Protein AF-A0A5C6MTN8-F1 (afdb_monomer_lite)

Foldseek 3Di:
DAKDKDKDAPVQDDDDDDDDDDDDDDDDDDPPDDPPVVVVVCVVVCVVPPPPPPPDDPDDPDDPVVVLVVVLVVLQPDDPDDDDDDLVVLCVVQPLVLFDLVLVVVLLVCVVVVQQFGKMKMFIFAADDPPNDQWWFWDLVVSLVSCQQSHADDPVNLVVNCVPDPVPRDPVVSVVRRVDHNPFKDKDADDGSDIDDGPDGGMMIIGGPSNCSSCRSSSSVRRVLLRNLLRVLLVVCVVVDDPDAAEAECLVVADDPCRQVSSQVSSVSSPHDYYPDPPDD

Secondary structure (DSSP, 8-state):
--EEEEEE-TT-PPP----SSS------------TTHHHHHHHHHTTTS-TTSSSS-------HHHHHHHHHHHHTT---------THHHHHHS-TT-S-HHHHHHHHHHHHTT-TTSEEEEEEEESS-GGG-S-EE---HHHHHHHHHH----HHHHHHHHHHS-TTS-HHHHHHHHH--STT-EEEEPPTT-EE-TTS--EEEEEEHHHHHHHHHHHHHHHHHHHHHHHHHHHHHHHH-TTS--EE--GGGSSHHHHHHHHHHHHHHTT-SEE---S--

pLDDT: mean 71.98, std 27.92, range [19.88, 95.88]

InterPro domains:
  IPR007229 Nicotinate phosphoribosyltransferase family [PTHR11098] (84-276)
  IPR013785 Aldolase-type TIM barrel [G3DSA:3.20.20.70] (245-280)
  IPR036068 Nicotinate phosphoribosyltransferase-like, C-terminal [SSF51690] (213-277)
  IPR040727 Nicotinate phosphoribosyltransferase, N-terminal domain [PF17767] (97-224)

Structure (mmCIF, N/CA/C/O backbone):
data_AF-A0A5C6MTN8-F1
#
_entry.id   AF-A0A5C6MTN8-F1
#
loop_
_atom_site.group_PDB
_atom_site.id
_atom_site.type_symbol
_atom_site.label_atom_id
_atom_site.label_alt_id
_atom_site.label_comp_id
_atom_site.label_asym_id
_atom_site.label_entity_id
_atom_site.label_seq_id
_atom_site.pdbx_PDB_ins_code
_atom_site.Cartn_x
_atom_site.Cartn_y
_atom_site.Cartn_z
_atom_site.occupancy
_atom_site.B_iso_or_equiv
_atom_site.auth_seq_id
_atom_site.auth_comp_id
_atom_site.auth_asym_id
_atom_site.auth_atom_id
_atom_site.pdbx_PDB_model_num
ATOM 1 N N . MET A 1 1 ? -0.221 10.369 -10.916 1.00 40.72 1 MET A N 1
ATOM 2 C CA . MET A 1 1 ? -0.868 9.067 -11.171 1.00 40.72 1 MET A CA 1
ATOM 3 C C . MET A 1 1 ? -1.580 8.787 -9.893 1.00 40.72 1 MET A C 1
ATOM 5 O O . MET A 1 1 ? -0.916 8.524 -8.902 1.00 40.72 1 MET A O 1
ATOM 9 N N . ASP A 1 2 ? -2.888 8.951 -9.927 1.00 35.81 2 ASP A N 1
ATOM 10 C CA . ASP A 1 2 ? -3.696 8.819 -8.733 1.00 35.81 2 ASP A CA 1
ATOM 11 C C . ASP A 1 2 ? -4.384 7.468 -8.875 1.00 35.81 2 ASP A C 1
ATOM 13 O O . ASP A 1 2 ? -5.224 7.264 -9.763 1.00 35.81 2 ASP A O 1
ATOM 17 N N . ILE A 1 3 ? -3.899 6.496 -8.105 1.00 36.59 3 ILE A N 1
ATOM 18 C CA . ILE A 1 3 ? -4.604 5.239 -7.896 1.00 36.59 3 ILE A CA 1
ATOM 19 C C . ILE A 1 3 ? -5.727 5.514 -6.898 1.00 36.59 3 ILE A C 1
ATOM 21 O O . ILE A 1 3 ? -5.519 6.150 -5.868 1.00 36.59 3 ILE A O 1
ATOM 25 N N . TYR A 1 4 ? -6.911 5.023 -7.231 1.00 40.66 4 TYR A N 1
ATOM 26 C CA . TYR A 1 4 ? -8.116 5.080 -6.430 1.00 40.66 4 TYR A CA 1
ATOM 27 C C . TYR A 1 4 ? -8.500 3.671 -6.011 1.00 40.66 4 TYR A C 1
ATOM 29 O O . TYR A 1 4 ? -8.279 2.712 -6.756 1.00 40.66 4 TYR A O 1
ATOM 37 N N . LEU A 1 5 ? -9.117 3.587 -4.841 1.00 38.03 5 LEU A N 1
ATOM 38 C CA . LEU A 1 5 ? -9.772 2.390 -4.362 1.00 38.03 5 LEU A CA 1
ATOM 39 C C . LEU A 1 5 ? -11.287 2.614 -4.447 1.00 38.03 5 LEU A C 1
ATOM 41 O O . LEU A 1 5 ? -11.796 3.638 -3.992 1.00 38.03 5 LEU A O 1
ATOM 45 N N . TYR A 1 6 ? -12.005 1.707 -5.102 1.00 36.91 6 TYR A N 1
ATOM 46 C CA . TYR A 1 6 ? -13.463 1.758 -5.208 1.00 36.91 6 TYR A CA 1
ATOM 47 C C . TYR A 1 6 ? -14.099 0.718 -4.302 1.00 36.91 6 TYR A C 1
ATOM 49 O O . TYR A 1 6 ? -13.769 -0.458 -4.400 1.00 36.91 6 TYR A O 1
ATOM 57 N N . ILE A 1 7 ? -15.040 1.156 -3.466 1.00 43.09 7 ILE A N 1
ATOM 58 C CA . ILE A 1 7 ? -15.809 0.293 -2.567 1.00 43.09 7 ILE A CA 1
ATOM 59 C C . ILE A 1 7 ? -17.056 -0.189 -3.301 1.00 43.09 7 ILE A C 1
ATOM 61 O O . ILE A 1 7 ? -17.898 0.623 -3.695 1.00 43.09 7 ILE A O 1
ATOM 65 N N . THR A 1 8 ? -17.208 -1.502 -3.450 1.00 38.81 8 THR A N 1
ATOM 66 C CA . THR A 1 8 ? -18.492 -2.107 -3.814 1.00 38.81 8 THR A CA 1
ATOM 67 C C . THR A 1 8 ? -19.079 -2.774 -2.574 1.00 38.81 8 THR A C 1
ATOM 69 O O . THR A 1 8 ? -18.636 -3.832 -2.136 1.00 38.81 8 THR A O 1
ATOM 72 N N . ASP A 1 9 ? -20.050 -2.103 -1.955 1.00 34.84 9 ASP A N 1
ATOM 73 C CA . ASP A 1 9 ? -20.841 -2.652 -0.853 1.00 34.84 9 ASP A CA 1
ATOM 74 C C . ASP A 1 9 ? -22.160 -3.216 -1.408 1.00 34.84 9 ASP A C 1
ATOM 76 O O . ASP A 1 9 ? -22.773 -2.634 -2.312 1.00 34.84 9 ASP A O 1
ATOM 80 N N . THR A 1 10 ? -22.616 -4.340 -0.854 1.00 38.53 10 THR A N 1
ATOM 81 C CA . THR A 1 10 ? -23.798 -5.123 -1.267 1.00 38.53 10 THR A CA 1
ATOM 82 C C . THR A 1 10 ? -25.098 -4.302 -1.323 1.00 38.53 10 THR A C 1
ATOM 84 O O . THR A 1 10 ? -26.072 -4.725 -1.946 1.00 38.53 10 THR A O 1
ATOM 87 N N . TYR A 1 11 ? -25.114 -3.116 -0.704 1.00 37.78 11 TYR A N 1
ATOM 88 C CA . TYR A 1 11 ? -26.268 -2.219 -0.611 1.00 37.78 11 TYR A CA 1
ATOM 89 C C . TYR A 1 11 ? -26.142 -0.903 -1.404 1.00 37.78 11 TYR A C 1
ATOM 91 O O . TYR A 1 11 ? -27.055 -0.080 -1.358 1.00 37.78 11 TYR A O 1
ATOM 99 N N . GLY A 1 12 ? -25.070 -0.699 -2.181 1.00 32.19 12 GLY A N 1
ATOM 100 C CA . GLY A 1 12 ? -24.977 0.426 -3.124 1.00 32.19 12 GLY A CA 1
ATOM 101 C C . GLY A 1 12 ? -24.836 1.817 -2.489 1.00 32.19 12 GLY A C 1
ATOM 102 O O . GLY A 1 12 ? -25.265 2.804 -3.091 1.00 32.19 12 GLY A O 1
ATOM 103 N N . TYR A 1 13 ? -24.241 1.918 -1.296 1.00 30.33 13 TYR A N 1
ATOM 104 C CA . TYR A 1 13 ? -23.933 3.204 -0.665 1.00 30.33 13 TYR A CA 1
ATOM 105 C C . TYR A 1 13 ? -22.530 3.697 -1.040 1.00 30.33 13 TYR A C 1
ATOM 107 O O . TYR A 1 13 ? -21.556 2.951 -1.017 1.00 30.33 13 TYR A O 1
ATOM 115 N N . MET A 1 14 ? -22.456 4.978 -1.407 1.00 30.02 14 MET A N 1
ATOM 116 C CA . MET A 1 14 ? -21.284 5.660 -1.954 1.00 30.02 14 MET A CA 1
ATOM 117 C C . MET A 1 14 ? -20.616 6.509 -0.864 1.00 30.02 14 MET A C 1
ATOM 119 O O . MET A 1 14 ? -21.222 7.463 -0.379 1.00 30.02 14 MET A O 1
ATOM 123 N N . CYS A 1 15 ? -19.375 6.185 -0.495 1.00 31.50 15 CYS A N 1
ATOM 124 C CA . CYS A 1 15 ? -18.552 7.019 0.384 1.00 31.50 15 CYS A CA 1
ATOM 125 C C . CYS A 1 15 ? -17.734 8.006 -0.467 1.00 31.50 15 CYS A C 1
ATOM 127 O O . CYS A 1 15 ? -17.070 7.605 -1.422 1.00 31.50 15 CYS A O 1
ATOM 129 N N . VAL A 1 16 ? -17.819 9.303 -0.157 1.00 24.08 16 VAL A N 1
ATOM 130 C CA . VAL A 1 16 ? -17.144 10.387 -0.889 1.00 24.08 16 VAL A CA 1
ATOM 131 C C . VAL A 1 16 ? -16.192 11.105 0.067 1.00 24.08 16 VAL A C 1
ATOM 133 O O . VAL A 1 16 ? -16.647 11.760 1.000 1.00 24.08 16 VAL A O 1
ATOM 136 N N . CYS A 1 17 ? -14.883 11.033 -0.184 1.00 25.91 17 CYS A N 1
ATOM 137 C CA . CYS A 1 17 ? -13.883 11.873 0.484 1.00 25.91 17 CYS A CA 1
ATOM 138 C C . CYS A 1 17 ? -13.544 13.081 -0.399 1.00 25.91 17 CYS A C 1
ATOM 140 O O . CYS A 1 17 ? -12.919 12.943 -1.448 1.00 25.91 17 CYS A O 1
ATOM 142 N N . THR A 1 18 ? -13.957 14.281 0.012 1.00 26.31 18 THR A N 1
ATOM 143 C CA . THR A 1 18 ? -13.599 15.550 -0.643 1.00 26.31 18 THR A CA 1
ATOM 144 C C . THR A 1 18 ? -12.444 16.265 0.063 1.00 26.31 18 THR A C 1
ATOM 146 O O . THR A 1 18 ? -12.442 16.370 1.285 1.00 26.31 18 THR A O 1
ATOM 149 N N . HIS A 1 19 ? -11.570 16.848 -0.772 1.00 23.97 19 HIS A N 1
ATOM 150 C CA . HIS A 1 19 ? -10.382 17.689 -0.523 1.00 23.97 19 HIS A CA 1
ATOM 151 C C . HIS A 1 19 ? -9.068 16.913 -0.326 1.00 23.97 19 HIS A C 1
ATOM 153 O O . HIS A 1 19 ? -8.806 16.345 0.720 1.00 23.97 19 HIS A O 1
ATOM 159 N N . THR A 1 20 ? -8.186 16.847 -1.331 1.00 22.94 20 THR A N 1
ATOM 160 C CA . THR A 1 20 ? -7.534 17.997 -1.993 1.00 22.94 20 THR A CA 1
ATOM 161 C C . THR A 1 20 ? -7.247 17.695 -3.475 1.00 22.94 20 THR A C 1
ATOM 163 O O . THR A 1 20 ? -6.801 16.600 -3.780 1.00 22.94 20 THR A O 1
ATOM 166 N N . PHE A 1 21 ? -7.537 18.650 -4.376 1.00 23.56 21 PHE A N 1
ATOM 167 C CA . PHE A 1 21 ? -7.252 18.650 -5.829 1.00 23.56 21 PHE A CA 1
ATOM 168 C C . PHE A 1 21 ? -7.271 17.278 -6.537 1.00 23.56 21 PHE A C 1
ATOM 170 O O . PHE A 1 21 ? -6.232 16.669 -6.702 1.00 23.56 21 PHE A O 1
ATOM 177 N N . TYR A 1 22 ? -8.449 16.825 -6.974 1.00 24.91 22 TYR A N 1
ATOM 178 C CA . TYR A 1 22 ? -8.759 16.216 -8.285 1.00 24.91 22 TYR A CA 1
ATOM 179 C C . TYR A 1 22 ? -10.119 15.505 -8.178 1.00 24.91 22 TYR A C 1
ATOM 181 O O . TYR A 1 22 ? -10.345 14.654 -7.323 1.00 24.91 22 TYR A O 1
ATOM 189 N N . SER A 1 23 ? -11.052 15.925 -9.038 1.00 19.88 23 SER A N 1
ATOM 190 C CA . SER A 1 23 ? -12.451 15.484 -9.129 1.00 19.88 23 SER A CA 1
ATOM 191 C C . SER A 1 23 ? -12.619 13.973 -8.945 1.00 19.88 23 SER A C 1
ATOM 193 O O . SER A 1 23 ? -12.118 13.203 -9.756 1.00 19.88 23 SER A O 1
ATOM 195 N N . ILE A 1 24 ? -13.341 13.529 -7.915 1.00 25.52 24 ILE A N 1
ATOM 196 C CA . ILE A 1 24 ? -13.847 12.156 -7.805 1.00 25.52 24 ILE A CA 1
ATOM 197 C C . ILE A 1 24 ? -15.199 12.127 -8.519 1.00 25.52 24 ILE A C 1
ATOM 199 O O . ILE A 1 24 ? -16.166 12.715 -8.049 1.00 25.52 24 ILE A O 1
ATOM 203 N N . SER A 1 25 ? -15.262 11.464 -9.673 1.00 22.88 25 SER A N 1
ATOM 204 C CA . SER A 1 25 ? -16.524 11.171 -10.351 1.00 22.88 25 SER A CA 1
ATOM 205 C C . SER A 1 25 ? -16.861 9.709 -10.101 1.00 22.88 25 SER A C 1
ATOM 207 O O . SER A 1 25 ? -16.233 8.825 -10.679 1.00 22.88 25 SER A O 1
ATOM 209 N N . ALA A 1 26 ? -17.823 9.471 -9.214 1.00 26.03 26 ALA A N 1
ATOM 210 C CA . ALA A 1 26 ? -18.467 8.179 -9.056 1.00 26.03 26 ALA A CA 1
ATOM 211 C C . ALA A 1 26 ? -19.672 8.130 -10.005 1.00 26.03 26 ALA A C 1
ATOM 213 O O . ALA A 1 26 ? -20.571 8.970 -9.928 1.00 26.03 26 ALA A O 1
ATOM 214 N N . LYS A 1 27 ? -19.684 7.167 -10.930 1.00 24.09 27 LYS A N 1
ATOM 215 C CA . LYS A 1 27 ? -20.851 6.881 -11.768 1.00 24.09 27 LYS A CA 1
ATOM 216 C C . LYS A 1 27 ? -21.573 5.683 -11.157 1.00 24.09 27 LYS A C 1
ATOM 218 O O . LYS A 1 27 ? -21.106 4.557 -11.273 1.00 24.09 27 LYS A O 1
ATOM 223 N N . ALA A 1 28 ? -22.691 5.935 -10.484 1.00 23.47 28 ALA A N 1
ATOM 224 C CA . ALA A 1 28 ? -23.591 4.884 -10.031 1.00 23.47 28 ALA A CA 1
ATOM 225 C C . ALA A 1 28 ? -24.414 4.385 -11.229 1.00 23.47 28 ALA A C 1
ATOM 227 O O . ALA A 1 28 ? -25.388 5.022 -11.625 1.00 23.47 28 ALA A O 1
ATOM 228 N N . GLU A 1 29 ? -24.036 3.254 -11.823 1.00 23.81 29 GLU A N 1
ATOM 229 C CA . GLU A 1 29 ? -24.937 2.497 -12.695 1.00 23.81 29 GLU A CA 1
ATOM 230 C C . GLU A 1 29 ? -25.466 1.287 -11.920 1.00 23.81 29 GLU A C 1
ATOM 232 O O . GLU A 1 29 ? -24.722 0.399 -11.511 1.00 23.81 29 GLU A O 1
ATOM 237 N N . ARG A 1 30 ? -26.786 1.272 -11.685 1.00 22.36 30 ARG A N 1
ATOM 238 C CA . ARG A 1 30 ? -27.502 0.103 -11.164 1.00 22.36 30 ARG A CA 1
ATOM 239 C C . ARG A 1 30 ? -27.370 -1.034 -12.174 1.00 22.36 30 ARG A C 1
ATOM 241 O O . ARG A 1 30 ? -28.085 -1.038 -13.172 1.00 22.36 30 ARG A O 1
ATOM 248 N N . PHE A 1 31 ? -26.539 -2.030 -11.888 1.00 26.38 31 PHE A N 1
ATOM 249 C CA . PHE A 1 31 ? -26.592 -3.310 -12.594 1.00 26.38 31 PHE A CA 1
ATOM 250 C C . PHE A 1 31 ? -27.370 -4.333 -11.764 1.00 26.38 31 PHE A C 1
ATOM 252 O O . PHE A 1 31 ? -26.831 -5.254 -11.159 1.00 26.38 31 PHE A O 1
ATOM 259 N N . SER A 1 32 ? -28.692 -4.162 -11.723 1.00 27.77 32 SER A N 1
ATOM 260 C CA . SER A 1 32 ? -29.597 -5.222 -11.291 1.00 27.77 32 SER A CA 1
ATOM 261 C C . SER A 1 32 ? -29.783 -6.212 -12.441 1.00 27.77 32 SER A C 1
ATOM 263 O O . SER A 1 32 ? -30.743 -6.103 -13.200 1.00 27.77 32 SER A O 1
ATOM 265 N N . LEU A 1 33 ? -28.873 -7.175 -12.598 1.00 28.41 33 LEU A N 1
ATOM 266 C CA . LEU A 1 33 ? -29.131 -8.341 -13.445 1.00 28.41 33 LEU A CA 1
ATOM 267 C C . LEU A 1 33 ? -28.364 -9.570 -12.951 1.00 28.41 33 LEU A C 1
ATOM 269 O O . LEU A 1 33 ? -27.212 -9.804 -13.283 1.00 28.41 33 LEU A O 1
ATOM 273 N N . GLY A 1 34 ? -29.084 -10.340 -12.131 1.00 26.58 34 GLY A N 1
ATOM 274 C CA . GLY A 1 34 ? -29.209 -11.796 -12.174 1.00 26.58 34 GLY A CA 1
ATOM 275 C C . GLY A 1 34 ? -27.970 -12.633 -12.495 1.00 26.58 34 GLY A C 1
ATOM 276 O O . GLY A 1 34 ? -27.427 -12.589 -13.595 1.00 26.58 34 GLY A O 1
ATOM 277 N N . ARG A 1 35 ? -27.698 -13.578 -11.585 1.00 30.39 35 ARG A N 1
ATOM 278 C CA . ARG A 1 35 ? -26.802 -14.756 -11.661 1.00 30.39 35 ARG A CA 1
ATOM 279 C C . ARG A 1 35 ? -26.878 -15.628 -12.942 1.00 30.39 35 ARG A C 1
ATOM 281 O O . ARG A 1 35 ? -26.317 -16.714 -12.963 1.00 30.39 35 ARG A O 1
ATOM 288 N N . ARG A 1 36 ? -27.553 -15.204 -14.014 1.00 25.55 36 ARG A N 1
ATOM 289 C CA . ARG A 1 36 ? -27.637 -15.895 -15.313 1.00 25.55 36 ARG A CA 1
ATOM 290 C C . ARG A 1 36 ? -26.802 -15.249 -16.429 1.00 25.55 36 ARG A C 1
ATOM 292 O O . ARG A 1 36 ? -26.558 -15.918 -17.425 1.00 25.55 36 ARG A O 1
ATOM 299 N N . ALA A 1 37 ? -26.310 -14.014 -16.272 1.00 26.97 37 ALA A N 1
ATOM 300 C CA . ALA A 1 37 ? -25.482 -13.366 -17.303 1.00 26.97 37 ALA A CA 1
ATOM 301 C C . ALA A 1 37 ? -24.005 -13.817 -17.294 1.00 26.97 37 ALA A C 1
ATOM 303 O O . ALA A 1 37 ? -23.350 -13.784 -18.336 1.00 26.97 37 ALA A O 1
ATOM 304 N N . HIS A 1 38 ? -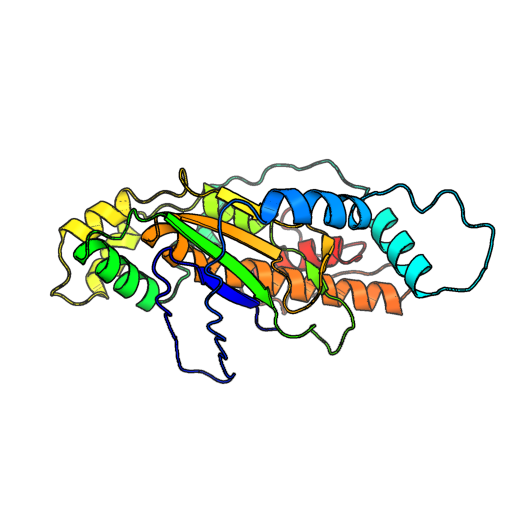23.495 -14.323 -16.163 1.00 28.73 38 HIS A N 1
ATOM 305 C CA . HIS A 1 38 ? -22.113 -14.813 -16.067 1.00 28.73 38 HIS A CA 1
ATOM 306 C C . HIS A 1 38 ? -21.843 -16.021 -16.981 1.00 28.73 38 HIS A C 1
ATOM 308 O O . HIS A 1 38 ? -20.788 -16.085 -17.600 1.00 28.73 38 HIS A O 1
ATOM 314 N N . ALA A 1 39 ? -22.800 -16.937 -17.169 1.00 28.05 39 ALA A N 1
ATOM 315 C CA . ALA A 1 39 ? -22.576 -18.130 -17.993 1.00 28.05 39 ALA A CA 1
ATOM 316 C C . ALA A 1 39 ? -22.446 -17.826 -19.502 1.00 28.05 39 ALA A C 1
ATOM 318 O O . ALA A 1 39 ? -21.681 -18.486 -20.201 1.00 28.05 39 ALA A O 1
ATOM 319 N N . HIS A 1 40 ? -23.142 -16.803 -20.012 1.00 24.25 40 HIS A N 1
ATOM 320 C CA . HIS A 1 40 ? -23.050 -16.424 -21.427 1.00 24.25 40 HIS A CA 1
ATOM 321 C C . HIS A 1 40 ? -21.877 -15.479 -21.720 1.00 24.25 40 HIS A C 1
ATOM 323 O O . HIS A 1 40 ? -21.306 -15.562 -22.806 1.00 24.25 40 HIS A O 1
ATOM 329 N N . ALA A 1 41 ? -21.467 -14.653 -20.750 1.00 28.66 41 ALA A N 1
ATOM 330 C CA . ALA A 1 41 ? -20.268 -13.827 -20.872 1.00 28.66 41 ALA A CA 1
ATOM 331 C C . ALA A 1 41 ? -18.981 -14.666 -20.809 1.00 28.66 41 ALA A C 1
ATOM 333 O O . ALA A 1 41 ? -18.054 -14.371 -21.557 1.00 28.66 41 ALA A O 1
ATOM 334 N N . HIS A 1 42 ? -18.943 -15.750 -20.020 1.00 27.67 42 HIS A N 1
ATOM 335 C CA . HIS A 1 42 ? -17.821 -16.700 -20.031 1.00 27.67 42 HIS A CA 1
ATOM 336 C C . HIS A 1 42 ? -17.636 -17.357 -21.412 1.00 27.67 42 HIS A C 1
ATOM 338 O O . HIS A 1 42 ? -16.527 -17.369 -21.930 1.00 27.67 42 HIS A O 1
ATOM 344 N N . ALA A 1 43 ? -18.712 -17.742 -22.110 1.00 27.61 43 ALA A N 1
ATOM 345 C CA . ALA A 1 43 ? -18.607 -18.336 -23.452 1.00 27.61 43 ALA A CA 1
ATOM 346 C C . ALA A 1 43 ? -18.150 -17.356 -24.567 1.00 27.61 43 ALA A C 1
ATOM 348 O O . ALA A 1 43 ? -17.736 -17.788 -25.653 1.00 27.61 43 ALA A O 1
ATOM 349 N N . SER A 1 44 ? -18.234 -16.038 -24.333 1.00 26.81 44 SER A N 1
ATOM 350 C CA . SER A 1 44 ? -17.717 -14.999 -25.241 1.00 26.81 44 SER A CA 1
ATOM 351 C C . SER A 1 44 ? -16.382 -14.385 -24.796 1.00 26.81 44 SER A C 1
ATOM 353 O O . SER A 1 44 ? -15.642 -13.900 -25.648 1.00 26.81 44 SER A O 1
ATOM 355 N N . LEU A 1 45 ? -16.049 -14.430 -23.501 1.00 28.36 45 LEU A N 1
ATOM 356 C CA . LEU A 1 45 ? -14.781 -13.952 -22.933 1.00 28.36 45 LEU A CA 1
ATOM 357 C C . LEU A 1 45 ? -13.692 -15.031 -22.937 1.00 28.36 45 LEU A C 1
ATOM 359 O O . LEU A 1 45 ? -12.524 -14.684 -23.091 1.00 28.36 45 LEU A O 1
ATOM 363 N N . ASP A 1 46 ? -14.054 -16.317 -22.922 1.00 27.66 46 ASP A N 1
ATOM 364 C CA . ASP A 1 46 ? -13.112 -17.415 -23.189 1.00 27.66 46 ASP A CA 1
ATOM 365 C C . ASP A 1 46 ? -12.533 -17.324 -24.611 1.00 27.66 46 ASP A C 1
ATOM 367 O O . ASP A 1 46 ? -11.426 -17.782 -24.856 1.00 27.66 46 ASP A O 1
ATOM 371 N N . ARG A 1 47 ? -13.213 -16.635 -25.543 1.00 25.11 47 ARG A N 1
ATOM 372 C CA . ARG A 1 47 ? -12.672 -16.317 -26.879 1.00 25.11 47 ARG A CA 1
ATOM 373 C C . ARG A 1 47 ? -11.712 -15.123 -26.913 1.00 25.11 47 ARG A C 1
ATOM 375 O O . ARG A 1 47 ? -11.010 -14.959 -27.906 1.00 25.11 47 ARG A O 1
ATOM 382 N N . LEU A 1 48 ? -11.676 -14.298 -25.865 1.00 27.81 48 LEU A N 1
ATOM 383 C CA . LEU A 1 48 ? -10.756 -13.158 -25.728 1.00 27.81 48 LEU A CA 1
ATOM 384 C C . LEU A 1 48 ? -9.515 -13.500 -24.889 1.00 27.81 48 LEU A C 1
ATOM 386 O O . LEU A 1 48 ? -8.491 -12.836 -25.033 1.00 27.81 48 LEU A O 1
ATOM 390 N N . TRP A 1 49 ? -9.590 -14.558 -24.075 1.00 26.69 49 TRP A N 1
ATOM 391 C CA . TRP A 1 49 ? -8.485 -15.090 -23.270 1.00 26.69 49 TRP A CA 1
ATOM 392 C C . TRP A 1 49 ? -7.881 -16.395 -23.814 1.00 26.69 49 TRP A C 1
ATOM 394 O O . TRP A 1 49 ? -6.951 -16.929 -23.209 1.00 26.69 49 TRP A O 1
ATOM 404 N N . ASP A 1 50 ? -8.340 -16.892 -24.969 1.00 22.61 50 ASP A N 1
ATOM 405 C CA . ASP A 1 50 ? -7.718 -18.042 -25.628 1.00 22.61 50 ASP A CA 1
ATOM 406 C C . ASP A 1 50 ? -6.342 -17.644 -26.191 1.00 22.61 50 ASP A C 1
ATOM 408 O O . ASP A 1 50 ? -6.197 -17.067 -27.275 1.00 22.61 50 ASP A O 1
ATOM 412 N N . VAL A 1 51 ? -5.292 -17.967 -25.435 1.00 30.73 51 VAL A N 1
ATOM 413 C CA . VAL A 1 51 ? -3.878 -17.901 -25.834 1.00 30.73 51 VAL A CA 1
ATOM 414 C C . VAL A 1 51 ? -3.585 -19.015 -26.859 1.00 30.73 51 VAL A C 1
ATOM 416 O O . VAL A 1 51 ? -2.707 -19.853 -26.681 1.00 30.73 51 VAL A O 1
ATOM 419 N N . ARG A 1 52 ? -4.347 -19.038 -27.961 1.00 25.28 52 ARG A N 1
ATOM 420 C CA . ARG A 1 52 ? -4.158 -19.908 -29.139 1.00 25.28 52 ARG A CA 1
ATOM 421 C C . ARG A 1 52 ? -4.354 -19.186 -30.474 1.00 25.28 52 ARG A C 1
ATOM 423 O O . ARG A 1 52 ? -4.579 -19.816 -31.504 1.00 25.28 52 ARG A O 1
ATOM 430 N N . LEU A 1 53 ? -4.187 -17.866 -30.501 1.00 26.86 53 LEU A N 1
ATOM 431 C CA . LEU A 1 53 ? -4.076 -17.095 -31.745 1.00 26.86 53 LEU A CA 1
ATOM 432 C C . LEU A 1 53 ? -2.738 -16.350 -31.818 1.00 26.86 53 LEU A C 1
ATOM 434 O O . LEU A 1 53 ? -2.680 -15.144 -32.014 1.00 26.86 53 LEU A O 1
ATOM 438 N N . CYS A 1 54 ? -1.638 -17.091 -31.670 1.00 29.98 54 CYS A N 1
ATOM 439 C CA . CYS A 1 54 ? -0.310 -16.647 -32.107 1.00 29.98 54 CYS A CA 1
ATOM 440 C C . CYS A 1 54 ? 0.549 -17.820 -32.622 1.00 29.98 54 CYS A C 1
ATOM 442 O O . CYS A 1 54 ? 1.749 -17.866 -32.398 1.00 29.98 54 CYS A O 1
ATOM 444 N N . GLU A 1 55 ? -0.057 -18.792 -33.314 1.00 27.59 55 GLU A N 1
ATOM 445 C CA . GLU A 1 55 ? 0.699 -19.813 -34.073 1.00 27.59 55 GLU A CA 1
ATOM 446 C C . GLU A 1 55 ? 0.245 -19.950 -35.535 1.00 27.59 55 GLU A C 1
ATOM 448 O O . GLU A 1 55 ? 0.813 -20.716 -36.312 1.00 27.59 55 GLU A O 1
ATOM 453 N N . ARG A 1 56 ? -0.738 -19.155 -35.976 1.00 28.84 56 ARG A N 1
ATOM 454 C CA . ARG A 1 56 ? -1.180 -19.124 -37.379 1.00 28.84 56 ARG A CA 1
ATOM 455 C C . ARG A 1 56 ? -1.408 -17.704 -37.885 1.00 28.84 56 ARG A C 1
ATOM 457 O O . ARG A 1 56 ? -2.501 -17.342 -38.296 1.00 28.84 56 ARG A O 1
ATOM 464 N N . SER A 1 57 ? -0.346 -16.914 -37.952 1.00 26.06 57 SER A N 1
ATOM 465 C CA . SER A 1 57 ? -0.283 -15.829 -38.933 1.00 26.06 57 SER A CA 1
ATOM 466 C C . SER A 1 57 ? 1.129 -15.742 -39.486 1.00 26.06 57 SER A C 1
ATOM 468 O O . SER A 1 57 ? 2.059 -15.296 -38.817 1.00 26.06 57 SER A O 1
ATOM 470 N N . ARG A 1 58 ? 1.273 -16.222 -40.723 1.00 29.09 58 ARG A N 1
ATOM 471 C CA . ARG A 1 58 ? 2.451 -16.031 -41.566 1.00 29.09 58 ARG A CA 1
ATOM 472 C C . ARG A 1 58 ? 2.880 -14.562 -41.520 1.00 29.09 58 ARG A C 1
ATOM 474 O O . ARG A 1 58 ? 2.080 -13.681 -41.820 1.00 29.09 58 ARG A O 1
ATOM 481 N N . THR A 1 59 ? 4.133 -14.344 -41.133 1.00 38.31 59 THR A N 1
ATOM 482 C CA . THR A 1 59 ? 5.024 -13.296 -41.647 1.00 38.31 59 THR A CA 1
ATOM 483 C C . THR A 1 59 ? 4.344 -12.045 -42.222 1.00 38.31 59 THR A C 1
ATOM 485 O O . THR A 1 59 ? 4.163 -11.920 -43.432 1.00 38.31 59 THR A O 1
ATOM 488 N N . ARG A 1 60 ? 4.098 -11.040 -41.373 1.00 29.08 60 ARG A N 1
ATOM 489 C CA . ARG A 1 60 ? 4.251 -9.636 -41.782 1.00 29.08 60 ARG A CA 1
ATOM 490 C C . ARG A 1 60 ? 5.090 -8.884 -40.757 1.00 29.08 60 ARG A C 1
ATOM 492 O O . ARG A 1 60 ? 4.672 -8.550 -39.657 1.00 29.08 60 ARG A O 1
ATOM 499 N N . GLN A 1 61 ? 6.332 -8.700 -41.168 1.00 34.22 61 GLN A N 1
ATOM 500 C CA . GLN A 1 61 ? 7.390 -7.904 -40.576 1.00 34.22 61 GLN A CA 1
ATOM 501 C C . GLN A 1 61 ? 6.909 -6.442 -40.512 1.00 34.22 61 GLN A C 1
ATOM 503 O O . GLN A 1 61 ? 6.775 -5.820 -41.561 1.00 34.22 61 GLN A O 1
ATOM 508 N N . GLY A 1 62 ? 6.585 -5.901 -39.326 1.00 35.12 62 GLY A N 1
ATOM 509 C CA . GLY A 1 62 ? 6.277 -4.464 -39.240 1.00 35.12 62 GLY A CA 1
ATOM 510 C C . GLY A 1 62 ? 5.523 -3.878 -38.042 1.00 35.12 62 GLY A C 1
ATOM 511 O O . GLY A 1 62 ? 5.336 -2.669 -38.062 1.00 35.12 62 GLY A O 1
ATOM 512 N N . ASP A 1 63 ? 5.097 -4.625 -37.015 1.00 38.41 63 ASP A N 1
ATOM 513 C CA . ASP A 1 63 ? 4.341 -4.008 -35.905 1.00 38.41 63 ASP A CA 1
ATOM 514 C C . ASP A 1 63 ? 5.214 -3.763 -34.657 1.00 38.41 63 ASP A C 1
ATOM 516 O O . ASP A 1 63 ? 5.546 -4.674 -33.888 1.00 38.41 63 ASP A O 1
ATOM 520 N N . SER A 1 64 ? 5.634 -2.508 -34.468 1.00 38.28 64 SER A N 1
ATOM 521 C CA . SER A 1 64 ? 6.516 -2.054 -33.381 1.00 38.28 64 SER A CA 1
ATOM 522 C C . SER A 1 64 ? 5.916 -2.266 -31.983 1.00 38.28 64 SER A C 1
ATOM 524 O O . SER A 1 64 ? 6.664 -2.404 -31.012 1.00 38.28 64 SER A O 1
ATOM 526 N N . LYS A 1 65 ? 4.586 -2.394 -31.875 1.00 36.84 65 LYS A N 1
ATOM 527 C CA . LYS A 1 65 ? 3.881 -2.698 -30.618 1.00 36.84 65 LYS A CA 1
ATOM 528 C C . LYS A 1 65 ? 4.033 -4.160 -30.184 1.00 36.84 65 LYS A C 1
ATOM 530 O O . LYS A 1 65 ? 4.264 -4.418 -29.003 1.00 36.84 65 LYS A O 1
ATOM 535 N N . CYS A 1 66 ? 3.986 -5.113 -31.120 1.00 31.56 66 CYS A N 1
ATOM 536 C CA . CYS A 1 66 ? 4.197 -6.536 -30.820 1.00 31.56 66 CYS A CA 1
ATOM 537 C C . CYS A 1 66 ? 5.639 -6.824 -30.392 1.00 31.56 66 CYS A C 1
ATOM 539 O O . CYS A 1 66 ? 5.859 -7.586 -29.453 1.00 31.56 66 CYS A O 1
ATOM 541 N N . ARG A 1 67 ? 6.619 -6.148 -31.010 1.00 39.34 67 ARG A N 1
ATOM 542 C CA . ARG A 1 67 ? 8.032 -6.247 -30.611 1.00 39.34 67 ARG A CA 1
ATOM 543 C C . ARG A 1 67 ? 8.271 -5.744 -29.188 1.00 39.34 67 ARG A C 1
ATOM 545 O O . ARG A 1 67 ? 9.002 -6.389 -28.445 1.00 39.34 67 ARG A O 1
ATOM 552 N N . MET A 1 68 ? 7.627 -4.641 -28.800 1.00 40.38 68 MET A N 1
ATOM 553 C CA . MET A 1 68 ? 7.707 -4.104 -27.438 1.00 40.38 68 MET A CA 1
ATOM 554 C C . MET A 1 68 ? 7.119 -5.085 -26.413 1.00 40.38 68 MET A C 1
ATOM 556 O O . MET A 1 68 ? 7.751 -5.370 -25.402 1.00 40.38 68 MET A O 1
ATOM 560 N N . LEU A 1 69 ? 5.950 -5.668 -26.703 1.00 37.56 69 LEU A N 1
ATOM 561 C CA . LEU A 1 69 ? 5.299 -6.653 -25.830 1.00 37.56 69 LEU A CA 1
ATOM 562 C C . LEU A 1 69 ? 6.102 -7.958 -25.691 1.00 37.56 69 LEU A C 1
ATOM 564 O O . LEU A 1 69 ? 6.142 -8.530 -24.605 1.00 37.56 69 LEU A O 1
ATOM 568 N N . GLN A 1 70 ? 6.758 -8.427 -26.758 1.00 34.75 70 GLN A N 1
ATOM 569 C CA . GLN A 1 70 ? 7.642 -9.600 -26.699 1.00 34.75 70 GLN A CA 1
ATOM 570 C C . GLN A 1 70 ? 8.962 -9.318 -25.970 1.00 34.75 70 GLN A C 1
ATOM 572 O O . GLN A 1 70 ? 9.428 -10.176 -25.224 1.00 34.75 70 GLN A O 1
ATOM 577 N N . LEU A 1 71 ? 9.537 -8.120 -26.118 1.00 43.50 71 LEU A N 1
ATOM 578 C CA . LEU A 1 71 ? 10.727 -7.709 -25.364 1.00 43.50 71 LEU A CA 1
ATOM 579 C C . LEU A 1 71 ? 10.435 -7.596 -23.860 1.00 43.50 71 LEU A C 1
ATOM 581 O O . LEU A 1 71 ? 11.210 -8.108 -23.059 1.00 43.50 71 LEU A O 1
ATOM 585 N N . LEU A 1 72 ? 9.289 -7.022 -23.481 1.00 41.03 72 LEU A N 1
ATOM 586 C CA . LEU A 1 72 ? 8.872 -6.898 -22.078 1.00 41.03 72 LEU A CA 1
ATOM 587 C C . LEU A 1 72 ? 8.597 -8.265 -21.425 1.00 41.03 72 LEU A C 1
ATOM 589 O O . LEU A 1 72 ? 8.989 -8.489 -20.284 1.00 41.03 72 LEU A O 1
ATOM 593 N N . LYS A 1 73 ? 7.988 -9.209 -22.159 1.00 35.12 73 LYS A N 1
ATOM 594 C CA . LYS A 1 73 ? 7.723 -10.573 -21.660 1.00 35.12 73 LYS A CA 1
ATOM 595 C C . LYS A 1 73 ? 8.996 -11.390 -21.428 1.00 35.12 73 LYS A C 1
ATOM 597 O O . LYS A 1 73 ? 9.055 -12.147 -20.466 1.00 35.12 73 LYS A O 1
ATOM 602 N N . ASN A 1 74 ? 10.011 -11.226 -22.275 1.00 33.78 74 ASN A N 1
ATOM 603 C CA . ASN A 1 74 ? 11.260 -11.984 -22.160 1.00 33.78 74 ASN A CA 1
ATOM 604 C C . ASN A 1 74 ? 12.200 -11.436 -21.068 1.00 33.78 74 ASN A C 1
ATOM 606 O O . ASN A 1 74 ? 13.045 -12.176 -20.573 1.00 33.78 74 ASN A O 1
ATOM 610 N N . MET A 1 75 ? 12.049 -10.168 -20.664 1.00 41.34 75 MET A N 1
ATOM 611 C CA . MET A 1 75 ? 12.869 -9.543 -19.615 1.00 41.34 75 MET A CA 1
ATOM 612 C C . MET A 1 75 ? 12.423 -9.903 -18.186 1.00 41.34 75 MET A C 1
ATOM 614 O O . MET A 1 75 ? 13.251 -9.919 -17.283 1.00 41.34 75 MET A O 1
ATOM 618 N N . ALA A 1 76 ? 11.152 -10.262 -17.975 1.00 37.22 76 ALA A N 1
ATOM 619 C CA . ALA A 1 76 ? 10.608 -10.591 -16.650 1.00 37.22 76 ALA A CA 1
ATOM 620 C C . ALA A 1 76 ? 10.982 -11.999 -16.124 1.00 37.22 76 ALA A C 1
ATOM 622 O O . ALA A 1 76 ? 10.651 -12.339 -14.992 1.00 37.22 76 ALA A O 1
ATOM 623 N N . ALA A 1 77 ? 11.648 -12.840 -16.927 1.00 27.88 77 ALA A N 1
ATOM 624 C CA . ALA A 1 77 ? 11.763 -14.280 -16.666 1.00 27.88 77 ALA A CA 1
ATOM 625 C C . ALA A 1 77 ? 13.043 -14.746 -15.936 1.00 27.88 77 ALA A C 1
ATOM 627 O O . ALA A 1 77 ? 13.251 -15.951 -15.818 1.00 27.88 77 ALA A O 1
ATOM 628 N N . THR A 1 78 ? 13.909 -13.853 -15.436 1.00 32.56 78 THR A N 1
ATOM 629 C CA . THR A 1 78 ? 15.212 -14.280 -14.880 1.00 32.56 78 THR A CA 1
ATOM 630 C C . THR A 1 78 ? 15.521 -13.636 -13.529 1.00 32.56 78 THR A C 1
ATOM 632 O O . THR A 1 78 ? 16.122 -12.572 -13.492 1.00 32.56 78 THR A O 1
ATOM 635 N N . SER A 1 79 ? 15.124 -14.281 -12.423 1.00 34.06 79 SER A N 1
ATOM 636 C CA . SER A 1 79 ? 15.842 -14.293 -11.129 1.00 34.06 79 SER A CA 1
ATOM 637 C C . SER A 1 79 ? 14.966 -14.932 -10.040 1.00 34.06 79 SER A C 1
ATOM 639 O O . SER A 1 79 ? 14.086 -14.296 -9.466 1.00 34.06 79 SER A O 1
ATOM 641 N N . THR A 1 80 ? 15.202 -16.210 -9.744 1.00 30.36 80 THR A N 1
ATOM 642 C CA . THR A 1 80 ? 14.651 -16.897 -8.568 1.00 30.36 80 THR A CA 1
ATOM 643 C C . THR A 1 80 ? 15.793 -17.205 -7.610 1.00 30.36 80 THR A C 1
ATOM 645 O O . THR A 1 80 ? 16.467 -18.214 -7.786 1.00 30.36 80 THR A O 1
ATOM 648 N N . ASN A 1 81 ? 16.027 -16.333 -6.629 1.00 31.81 81 ASN A N 1
ATOM 649 C CA . ASN A 1 81 ? 16.743 -16.640 -5.385 1.00 31.81 81 ASN A CA 1
ATOM 650 C C . ASN A 1 81 ? 16.424 -15.546 -4.353 1.00 31.81 81 ASN A C 1
ATOM 652 O O . ASN A 1 81 ? 17.094 -14.521 -4.299 1.00 31.81 81 ASN A O 1
ATOM 656 N N . THR A 1 82 ? 15.378 -15.734 -3.543 1.00 35.25 82 THR A N 1
ATOM 657 C CA . THR A 1 82 ? 14.990 -14.768 -2.499 1.00 35.25 82 THR A CA 1
ATOM 658 C C . THR A 1 82 ? 15.479 -15.219 -1.125 1.00 35.25 82 THR A C 1
ATOM 660 O O . THR A 1 82 ? 14.946 -16.172 -0.555 1.00 35.25 82 THR A O 1
ATOM 663 N N . CYS A 1 83 ? 16.453 -14.497 -0.570 1.00 32.81 83 CYS A N 1
ATOM 664 C CA . CYS A 1 83 ? 16.732 -14.478 0.864 1.00 32.81 83 CYS A CA 1
ATOM 665 C C . CYS A 1 83 ? 15.584 -13.716 1.553 1.00 32.81 83 CYS A C 1
ATOM 667 O O . CYS A 1 83 ? 15.282 -12.595 1.149 1.00 32.81 83 CYS A O 1
ATOM 669 N N . GLN A 1 84 ? 14.885 -14.318 2.521 1.00 35.28 84 GLN A N 1
ATOM 670 C CA . GLN A 1 84 ? 13.734 -13.684 3.179 1.00 35.28 84 GLN A CA 1
ATOM 671 C C . GLN A 1 84 ? 14.211 -12.670 4.234 1.00 35.28 84 GLN A C 1
ATOM 673 O O . GLN A 1 84 ? 14.790 -13.083 5.240 1.00 35.28 84 GLN A O 1
ATOM 678 N N . PRO A 1 85 ? 13.965 -11.356 4.065 1.00 47.31 85 PRO A N 1
ATOM 679 C CA . PRO A 1 85 ? 14.187 -10.387 5.130 1.00 47.31 85 PRO A CA 1
ATOM 680 C C . PRO A 1 85 ? 13.153 -10.634 6.236 1.00 47.31 85 PRO A C 1
ATOM 682 O O . PRO A 1 85 ? 11.982 -10.882 5.947 1.00 47.31 85 PRO A O 1
ATOM 685 N N . THR A 1 86 ? 13.575 -10.576 7.496 1.00 52.91 86 THR A N 1
ATOM 686 C CA . THR A 1 86 ? 12.726 -10.840 8.666 1.00 52.91 86 THR A CA 1
ATOM 687 C C . THR A 1 86 ? 11.534 -9.874 8.736 1.00 52.91 86 THR A C 1
ATOM 689 O O . THR A 1 86 ? 11.703 -8.657 8.693 1.00 52.91 86 THR A O 1
ATOM 692 N N . GLU A 1 87 ? 10.317 -10.414 8.889 1.00 54.69 87 GLU A N 1
ATOM 693 C CA . GLU A 1 87 ? 9.037 -9.672 8.855 1.00 54.69 87 GLU A CA 1
ATOM 694 C C . GLU A 1 87 ? 8.966 -8.482 9.831 1.00 54.69 87 GLU A C 1
ATOM 696 O O . GLU A 1 87 ? 8.316 -7.482 9.530 1.00 54.69 87 GLU A O 1
ATOM 701 N N . ARG A 1 88 ? 9.693 -8.533 10.960 1.00 53.00 88 ARG A N 1
ATOM 702 C CA . ARG A 1 88 ? 9.788 -7.414 11.919 1.00 53.00 88 ARG A CA 1
ATOM 703 C C . ARG A 1 88 ? 10.328 -6.128 11.285 1.00 53.00 88 ARG A C 1
ATOM 705 O O . ARG A 1 88 ? 9.769 -5.071 11.531 1.00 53.00 88 ARG A O 1
ATOM 712 N N . SER A 1 89 ? 11.333 -6.219 10.406 1.00 66.62 89 SER A N 1
ATOM 713 C CA . SER A 1 89 ? 11.910 -5.037 9.742 1.00 66.62 89 SER A CA 1
ATOM 714 C C . SER A 1 89 ? 10.916 -4.340 8.810 1.00 66.62 89 SER A C 1
ATOM 716 O O . SER A 1 89 ? 11.089 -3.162 8.504 1.00 66.62 89 SER A O 1
ATOM 718 N N . PHE A 1 90 ? 9.894 -5.055 8.333 1.00 76.12 90 PHE A N 1
ATOM 719 C CA . PHE A 1 90 ? 8.910 -4.489 7.420 1.00 76.12 90 PHE A CA 1
ATOM 720 C C . PHE A 1 90 ? 7.838 -3.676 8.157 1.00 76.12 90 PHE A C 1
ATOM 722 O O . PHE A 1 90 ? 7.491 -2.593 7.695 1.00 76.12 90 PHE A O 1
ATOM 729 N N . ARG A 1 91 ? 7.381 -4.136 9.332 1.00 78.50 91 ARG A N 1
ATOM 730 C CA . ARG A 1 91 ? 6.429 -3.387 10.175 1.00 78.50 91 ARG A CA 1
ATOM 731 C C . ARG A 1 91 ? 6.987 -2.028 10.609 1.00 78.50 91 ARG A C 1
ATOM 733 O O . ARG A 1 91 ? 6.240 -1.059 10.655 1.00 78.50 91 ARG A O 1
ATOM 740 N N . ASP A 1 92 ? 8.293 -1.945 10.850 1.00 79.69 92 ASP A N 1
ATOM 741 C CA . ASP A 1 92 ? 8.956 -0.681 11.197 1.00 79.69 92 ASP A CA 1
ATOM 742 C C . ASP A 1 92 ? 8.972 0.317 10.025 1.00 79.69 92 ASP A C 1
ATOM 744 O O . ASP A 1 92 ? 8.984 1.529 10.230 1.00 79.69 92 ASP A O 1
ATOM 748 N N . ARG A 1 93 ? 8.970 -0.180 8.780 1.00 81.94 93 ARG A N 1
ATOM 749 C CA . ARG A 1 93 ? 8.937 0.656 7.567 1.00 81.94 93 ARG A CA 1
ATOM 750 C C . ARG A 1 93 ? 7.521 1.087 7.210 1.00 81.94 93 ARG A C 1
ATOM 752 O O . ARG A 1 93 ? 7.321 2.213 6.764 1.00 81.94 93 ARG A O 1
ATOM 759 N N . VAL A 1 94 ? 6.561 0.181 7.380 1.00 86.69 94 VAL A N 1
ATOM 760 C CA . VAL A 1 94 ? 5.151 0.371 7.029 1.00 86.69 94 VAL A CA 1
ATOM 761 C C . VAL A 1 94 ? 4.296 -0.004 8.245 1.00 86.69 94 VAL A C 1
ATOM 763 O O . VAL A 1 94 ? 3.805 -1.135 8.330 1.00 86.69 94 VAL A O 1
ATOM 766 N N . PRO A 1 95 ? 4.144 0.911 9.220 1.00 89.62 95 PRO A N 1
ATOM 767 C CA . PRO A 1 95 ? 3.363 0.637 10.418 1.00 89.62 95 PRO A CA 1
ATOM 768 C C . PRO A 1 95 ? 1.861 0.562 10.096 1.00 89.62 95 PRO A C 1
ATOM 770 O O . PRO A 1 95 ? 1.402 1.187 9.140 1.00 89.62 95 PRO A O 1
ATOM 773 N N . PRO A 1 96 ? 1.053 -0.137 10.915 1.00 88.94 96 PRO A N 1
ATOM 774 C CA . PRO A 1 96 ? -0.405 -0.193 10.743 1.00 88.94 96 PRO A CA 1
ATOM 775 C C . PRO A 1 96 ? -1.079 1.178 10.938 1.00 88.94 96 PRO A C 1
ATOM 777 O O . PRO A 1 96 ? -2.179 1.403 10.445 1.00 88.94 96 PRO A O 1
ATOM 780 N N . LEU A 1 97 ? -0.404 2.104 11.630 1.00 92.19 97 LEU A N 1
ATOM 781 C CA . LEU A 1 97 ? -0.805 3.504 11.768 1.00 92.19 97 LEU A CA 1
ATOM 782 C C . LEU A 1 97 ? -0.465 4.364 10.539 1.00 92.19 97 LEU A C 1
ATOM 784 O O . LEU A 1 97 ? -0.768 5.554 10.549 1.00 92.19 97 LEU A O 1
ATOM 788 N N . LEU A 1 98 ? 0.152 3.807 9.485 1.00 89.06 98 LEU A N 1
ATOM 789 C CA . LEU A 1 98 ? 0.382 4.506 8.214 1.00 89.06 98 LEU A CA 1
ATOM 790 C C . LEU A 1 98 ? -0.930 4.622 7.423 1.00 89.06 98 LEU A C 1
ATOM 792 O O . LEU A 1 98 ? -1.114 4.023 6.360 1.00 89.06 98 LEU A O 1
ATOM 796 N N . THR A 1 99 ? -1.862 5.368 7.997 1.00 91.44 99 THR A N 1
ATOM 797 C CA . THR A 1 99 ? -3.210 5.588 7.505 1.00 91.44 99 THR A CA 1
ATOM 798 C C . THR A 1 99 ? -3.741 6.891 8.097 1.00 91.44 99 THR A C 1
ATOM 800 O O . THR A 1 99 ? -3.224 7.399 9.094 1.00 91.44 99 THR A O 1
ATOM 803 N N . ASP A 1 100 ? -4.755 7.467 7.471 1.00 92.06 100 ASP A N 1
ATOM 804 C CA . ASP A 1 100 ? -5.317 8.733 7.925 1.00 92.06 100 ASP A CA 1
ATOM 805 C C . ASP A 1 100 ? -6.239 8.525 9.133 1.00 92.06 100 ASP A C 1
ATOM 807 O O . ASP A 1 100 ? -6.933 7.514 9.237 1.00 92.06 100 ASP A O 1
ATOM 811 N N . LEU A 1 101 ? -6.333 9.518 10.024 1.00 92.06 101 LEU A N 1
ATOM 812 C CA . LEU A 1 101 ? -7.194 9.425 11.213 1.00 92.06 101 LEU A CA 1
ATOM 813 C C . LEU A 1 101 ? -8.665 9.140 10.858 1.00 92.06 101 LEU A C 1
ATOM 815 O O . LEU A 1 101 ? -9.362 8.461 11.613 1.00 92.06 101 LEU A O 1
ATOM 819 N N . TYR A 1 102 ? -9.137 9.612 9.697 1.00 91.25 102 TYR A N 1
ATOM 820 C CA . TYR A 1 102 ? -10.513 9.358 9.264 1.00 91.25 102 TYR A CA 1
ATOM 821 C C . TYR A 1 102 ? -10.797 7.865 9.046 1.00 91.25 102 TYR A C 1
ATOM 823 O O . TYR A 1 102 ? -11.936 7.432 9.191 1.00 91.25 102 TYR A O 1
ATOM 831 N N . GLN A 1 103 ? -9.779 7.058 8.740 1.00 93.06 103 GLN A N 1
ATOM 832 C CA . GLN A 1 103 ? -9.944 5.620 8.545 1.00 93.06 103 GLN A CA 1
ATOM 833 C C . GLN A 1 103 ? -10.361 4.944 9.857 1.00 93.06 103 GLN A C 1
ATOM 835 O O . GLN A 1 103 ? -11.241 4.083 9.872 1.00 93.06 103 GLN A O 1
ATOM 840 N N . PHE A 1 104 ? -9.824 5.415 10.986 1.00 94.31 104 PHE A N 1
ATOM 841 C CA . PHE A 1 104 ? -10.219 4.949 12.315 1.00 94.31 104 PHE A CA 1
ATOM 842 C C . PHE A 1 104 ? -11.596 5.457 12.736 1.00 94.31 104 PHE A C 1
ATOM 844 O O . PHE A 1 104 ? -12.360 4.701 13.337 1.00 94.31 104 PHE A O 1
ATOM 851 N N . THR A 1 105 ? -11.954 6.702 12.409 1.00 93.81 105 THR A N 1
ATOM 852 C CA . THR A 1 105 ? -13.301 7.214 12.715 1.00 93.81 105 THR A CA 1
ATOM 853 C C . THR A 1 105 ? -14.376 6.514 11.882 1.00 93.81 105 THR A C 1
ATOM 855 O O . THR A 1 105 ? -15.451 6.221 12.407 1.00 93.81 105 THR A O 1
ATOM 858 N N . MET A 1 106 ? -14.077 6.155 10.630 1.00 93.50 106 MET A N 1
ATOM 859 C CA . MET A 1 106 ? -14.944 5.333 9.782 1.00 93.50 106 MET A CA 1
ATOM 860 C C . MET A 1 106 ? -15.055 3.896 10.297 1.00 93.50 106 MET A C 1
ATOM 862 O O . MET A 1 106 ? -16.165 3.387 10.440 1.00 93.50 106 MET A O 1
ATOM 866 N N . ALA A 1 107 ? -13.936 3.260 10.658 1.00 93.94 107 ALA A N 1
ATOM 867 C CA . ALA A 1 107 ? -13.949 1.930 11.267 1.00 93.94 107 ALA A CA 1
ATOM 868 C C . ALA A 1 107 ? -14.765 1.908 12.573 1.00 93.94 107 ALA A C 1
ATOM 870 O O . ALA A 1 107 ? -15.552 0.987 12.796 1.00 93.94 107 ALA A O 1
ATOM 871 N N . TYR A 1 108 ? -14.647 2.956 13.395 1.00 95.62 108 TYR A N 1
ATOM 872 C CA . TYR A 1 108 ? -15.473 3.130 14.588 1.00 95.62 108 TYR A CA 1
ATOM 873 C C . TYR A 1 108 ? -16.960 3.261 14.242 1.00 95.62 108 TYR A C 1
ATOM 875 O O . TYR A 1 108 ? -17.795 2.619 14.878 1.00 95.62 108 TYR A O 1
ATOM 883 N N . ALA A 1 109 ? -17.308 4.042 13.215 1.00 94.31 109 ALA A N 1
ATOM 884 C CA . ALA A 1 109 ? -18.689 4.174 12.761 1.00 94.31 109 ALA A CA 1
ATOM 885 C C . ALA A 1 109 ? -19.271 2.833 12.279 1.00 94.31 109 ALA A C 1
ATOM 887 O O . ALA A 1 109 ? -20.396 2.494 12.648 1.00 94.31 109 ALA A O 1
ATOM 888 N N . TYR A 1 110 ? -18.503 2.038 11.523 1.00 94.31 110 TYR A N 1
ATOM 889 C CA . TYR A 1 110 ? -18.919 0.697 11.100 1.00 94.31 110 TYR A CA 1
ATOM 890 C C . TYR A 1 110 ? -19.124 -0.240 12.287 1.00 94.31 110 TYR A C 1
ATOM 892 O O . TYR A 1 110 ? -20.152 -0.912 12.358 1.00 94.31 110 TYR A O 1
ATOM 900 N N . TRP A 1 111 ? -18.205 -0.232 13.253 1.00 95.75 111 TRP A N 1
ATOM 901 C CA . TRP A 1 111 ? -18.319 -1.039 14.467 1.00 95.75 111 TRP A CA 1
ATOM 902 C C . TRP A 1 111 ? -19.540 -0.646 15.311 1.00 95.75 111 TRP A C 1
ATOM 904 O O . TRP A 1 111 ? -20.330 -1.502 15.703 1.00 95.75 111 TRP A O 1
ATOM 914 N N . ARG A 1 112 ? -19.778 0.657 15.512 1.00 94.69 112 ARG A N 1
ATOM 915 C CA . ARG A 1 112 ? -20.966 1.166 16.225 1.00 94.69 112 ARG A CA 1
ATOM 916 C C . ARG A 1 112 ? -22.279 0.830 15.523 1.00 94.69 112 ARG A C 1
ATOM 918 O O . ARG A 1 112 ? -23.295 0.688 16.197 1.00 94.69 112 ARG A O 1
ATOM 925 N N . ALA A 1 113 ? -22.262 0.723 14.197 1.00 94.62 113 ALA A N 1
ATOM 926 C CA . ALA A 1 113 ? -23.412 0.314 13.399 1.00 94.62 113 ALA A CA 1
ATOM 927 C C . ALA A 1 113 ? -23.576 -1.217 13.300 1.00 94.62 113 ALA A C 1
ATOM 929 O O . ALA A 1 113 ? -24.554 -1.669 12.710 1.00 94.62 113 ALA A O 1
ATOM 930 N N . GLY A 1 114 ? -22.644 -2.012 13.845 1.00 94.50 114 GLY A N 1
ATOM 931 C CA . GLY A 1 114 ? -22.639 -3.475 13.724 1.00 94.50 114 GLY A CA 1
ATOM 932 C C . GLY A 1 114 ? -22.332 -3.983 12.310 1.00 94.50 114 GLY A C 1
ATOM 933 O O . GLY A 1 114 ? -22.751 -5.080 11.950 1.00 94.50 114 GLY A O 1
ATOM 934 N N . ARG A 1 115 ? -21.641 -3.171 11.499 1.00 92.44 115 ARG A N 1
ATOM 935 C CA . ARG A 1 115 ? -21.335 -3.423 10.079 1.00 92.44 115 ARG A CA 1
ATOM 936 C C . ARG A 1 115 ? -19.860 -3.735 9.817 1.00 92.44 115 ARG A C 1
ATOM 938 O O . ARG A 1 115 ? -19.462 -3.945 8.679 1.00 92.44 115 ARG A O 1
ATOM 945 N N . ASP A 1 116 ? -19.022 -3.758 10.848 1.00 90.69 116 ASP A N 1
ATOM 946 C CA . ASP A 1 116 ? -17.571 -3.951 10.734 1.00 90.69 116 ASP A CA 1
ATOM 947 C C . ASP A 1 116 ? -17.175 -5.310 10.131 1.00 90.69 116 ASP A C 1
ATOM 949 O O . ASP A 1 116 ? -16.138 -5.409 9.471 1.00 90.69 116 ASP A O 1
ATOM 953 N N . GLN A 1 117 ? -18.014 -6.333 10.327 1.00 92.75 117 GLN A N 1
ATOM 954 C CA . GLN A 1 117 ? -17.820 -7.686 9.796 1.00 92.75 117 GLN A CA 1
ATOM 955 C C . GLN A 1 117 ? -18.501 -7.929 8.439 1.00 92.75 117 GLN A C 1
ATOM 957 O O . GLN A 1 117 ? -18.400 -9.037 7.909 1.00 92.75 117 GLN A O 1
ATOM 962 N N . GLU A 1 118 ? -19.201 -6.939 7.872 1.00 92.81 118 GLU A N 1
ATOM 963 C CA . GLU A 1 118 ? -19.795 -7.078 6.539 1.00 92.81 118 GLU A CA 1
ATOM 964 C C . GLU A 1 118 ? -18.698 -7.316 5.495 1.00 92.81 118 GLU A C 1
ATOM 966 O O . GLU A 1 118 ? -17.615 -6.737 5.567 1.00 92.81 118 GLU A O 1
ATOM 971 N N . THR A 1 119 ? -18.954 -8.199 4.531 1.00 93.88 119 THR A N 1
ATOM 972 C CA . THR A 1 119 ? -18.001 -8.456 3.449 1.00 93.88 119 THR A CA 1
ATOM 973 C C . THR A 1 119 ? -18.050 -7.316 2.442 1.00 93.88 119 THR A C 1
ATOM 975 O O . THR A 1 119 ? -19.110 -7.028 1.892 1.00 93.88 119 THR A O 1
ATOM 978 N N . ALA A 1 120 ? -16.898 -6.709 2.173 1.00 91.81 120 ALA A N 1
ATOM 979 C CA . ALA A 1 120 ? -16.746 -5.657 1.181 1.00 91.81 120 ALA A CA 1
ATOM 980 C C . ALA A 1 120 ? -15.600 -5.979 0.217 1.00 91.81 120 ALA A C 1
ATOM 982 O O . ALA A 1 120 ? -14.614 -6.620 0.596 1.00 91.81 120 ALA A O 1
ATOM 983 N N . VAL A 1 121 ? -15.744 -5.526 -1.032 1.00 93.12 121 VAL A N 1
ATOM 984 C CA . VAL A 1 121 ? -14.736 -5.683 -2.086 1.00 93.12 121 VAL A CA 1
ATOM 985 C C . VAL A 1 121 ? -14.273 -4.309 -2.540 1.00 93.12 121 VAL A C 1
ATOM 987 O O . VAL A 1 121 ? -15.079 -3.462 -2.938 1.00 93.12 121 VAL A O 1
ATOM 990 N N . PHE A 1 122 ? -12.963 -4.109 -2.466 1.00 91.00 122 PHE A N 1
ATOM 991 C CA . PHE A 1 122 ? -12.288 -2.876 -2.817 1.00 91.00 122 PHE A CA 1
ATOM 992 C C . PHE A 1 122 ? -11.424 -3.097 -4.060 1.00 91.00 122 PHE A C 1
ATOM 994 O O . PHE A 1 122 ? -10.551 -3.964 -4.066 1.00 91.00 122 PHE A O 1
ATOM 1001 N N . GLU A 1 123 ? -11.653 -2.309 -5.108 1.00 93.62 123 GLU A N 1
ATOM 1002 C CA . GLU A 1 123 ? -10.927 -2.405 -6.378 1.00 93.62 123 GLU A CA 1
ATOM 1003 C C . GLU A 1 123 ? -9.927 -1.264 -6.531 1.00 93.62 123 GLU A C 1
ATOM 1005 O O . GLU A 1 123 ? -10.292 -0.089 -6.496 1.00 93.62 123 GLU A O 1
ATOM 1010 N N . LEU A 1 124 ? -8.660 -1.607 -6.739 1.00 92.38 124 LEU A N 1
ATOM 1011 C CA . LEU A 1 124 ? -7.562 -0.666 -6.904 1.00 92.38 124 LEU A CA 1
ATOM 1012 C C . LEU A 1 124 ? -7.280 -0.456 -8.393 1.00 92.38 124 LEU A C 1
ATOM 1014 O O . LEU A 1 124 ? -6.888 -1.388 -9.098 1.00 92.38 124 LEU A O 1
ATOM 1018 N N . PHE A 1 125 ? -7.419 0.780 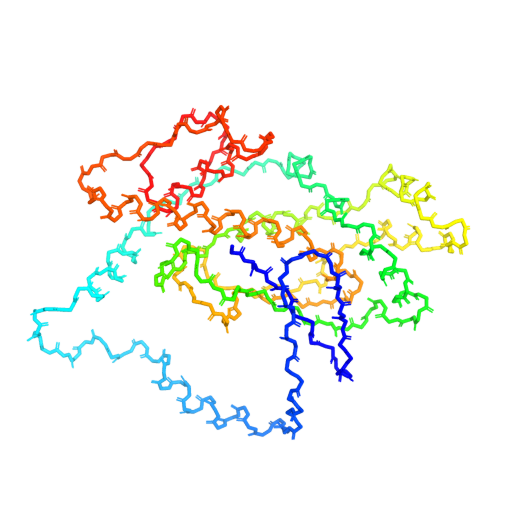-8.872 1.00 91.62 125 PHE A N 1
ATOM 1019 C CA . PHE A 1 125 ? -7.083 1.162 -10.248 1.00 91.62 125 PHE A CA 1
ATOM 1020 C C . PHE A 1 125 ? -6.635 2.621 -10.347 1.00 91.62 125 PHE A C 1
ATOM 1022 O O . PHE A 1 125 ? -6.918 3.429 -9.476 1.00 91.62 125 PHE A O 1
ATOM 1029 N N . PHE A 1 126 ? -5.981 3.009 -11.441 1.00 90.56 126 PHE A N 1
ATOM 1030 C CA . PHE A 1 126 ? -5.623 4.411 -11.709 1.00 90.56 126 PHE A CA 1
ATOM 1031 C C . PHE A 1 126 ? -6.397 4.980 -12.891 1.00 90.56 126 PHE A C 1
ATOM 1033 O O . PHE A 1 126 ? -6.858 4.246 -13.762 1.00 90.56 126 PHE A O 1
ATOM 1040 N N . ARG A 1 127 ? -6.534 6.306 -12.953 1.00 89.12 127 ARG A N 1
ATOM 1041 C CA . ARG A 1 127 ? -7.357 6.971 -13.983 1.00 89.12 127 ARG A CA 1
ATOM 1042 C C . ARG A 1 127 ? -6.604 7.413 -15.223 1.00 89.12 127 ARG A C 1
ATOM 1044 O O . ARG A 1 127 ? -7.208 7.491 -16.291 1.00 89.12 127 ARG A O 1
ATOM 1051 N N . GLU A 1 128 ? -5.324 7.718 -15.068 1.00 89.00 128 GLU A N 1
ATOM 1052 C CA . GLU A 1 128 ? -4.474 8.251 -16.126 1.00 89.00 128 GLU A CA 1
ATOM 1053 C C . GLU A 1 128 ? -3.096 7.608 -16.062 1.00 89.00 128 GLU A C 1
ATOM 1055 O O . GLU A 1 128 ? -2.529 7.425 -14.980 1.00 89.00 128 GLU A O 1
ATOM 1060 N N . ASN A 1 129 ? -2.550 7.283 -17.230 1.00 88.38 129 ASN A N 1
ATOM 1061 C CA . ASN A 1 129 ? -1.198 6.758 -17.317 1.00 88.38 129 ASN A CA 1
ATOM 1062 C C . ASN A 1 129 ? -0.186 7.829 -16.864 1.00 88.38 129 ASN A C 1
ATOM 1064 O O . ASN A 1 129 ? -0.285 8.993 -17.270 1.00 88.38 129 ASN A O 1
ATOM 1068 N N . PRO A 1 130 ? 0.829 7.455 -16.071 1.00 87.38 130 PRO A N 1
ATOM 1069 C CA . PRO A 1 130 ? 1.865 8.374 -15.646 1.00 87.38 130 PRO A CA 1
ATOM 1070 C C . PRO A 1 130 ? 2.708 8.848 -16.835 1.00 87.38 130 PRO A C 1
ATOM 1072 O O . PRO A 1 130 ? 2.851 8.167 -17.855 1.00 87.38 130 PRO A O 1
ATOM 1075 N N . PHE A 1 131 ? 3.317 10.027 -16.679 1.00 88.38 131 PHE A N 1
ATOM 1076 C CA . PHE A 1 131 ? 4.293 10.585 -17.622 1.00 88.38 131 PHE A CA 1
ATOM 1077 C C . PHE A 1 131 ? 3.767 10.772 -19.065 1.00 88.38 131 PHE A C 1
ATOM 1079 O O . PHE A 1 131 ? 4.558 10.744 -20.015 1.00 88.38 131 PHE A O 1
ATOM 1086 N N . GLY A 1 132 ? 2.444 10.883 -19.246 1.00 83.75 132 GLY A N 1
ATOM 1087 C CA . GLY A 1 132 ? 1.798 10.930 -20.564 1.00 83.75 132 GLY A CA 1
ATOM 1088 C C . GLY A 1 132 ? 2.022 9.667 -21.408 1.00 83.75 132 GLY A C 1
ATOM 1089 O O . GLY A 1 132 ? 1.963 9.726 -22.634 1.00 83.75 132 GLY A O 1
ATOM 1090 N N . GLY A 1 133 ? 2.371 8.541 -20.773 1.00 79.56 133 GLY A N 1
ATOM 1091 C CA . GLY A 1 133 ? 2.669 7.281 -21.449 1.00 79.56 133 GLY A CA 1
ATOM 1092 C C . GLY A 1 133 ? 1.421 6.532 -21.924 1.00 79.56 133 GLY A C 1
ATOM 1093 O O . GLY A 1 133 ? 0.303 6.782 -21.481 1.00 79.56 133 GLY A O 1
ATOM 1094 N N . ALA A 1 134 ? 1.616 5.558 -22.814 1.00 83.88 134 ALA A N 1
ATOM 1095 C CA . ALA A 1 134 ? 0.543 4.658 -23.246 1.00 83.88 134 ALA A CA 1
ATOM 1096 C C . ALA A 1 134 ? 0.295 3.498 -22.265 1.00 83.88 134 ALA A C 1
ATOM 1098 O O . ALA A 1 134 ? -0.735 2.834 -22.359 1.00 83.88 134 ALA A O 1
ATOM 1099 N N . PHE A 1 135 ? 1.238 3.243 -21.355 1.00 87.44 135 PHE A N 1
ATOM 1100 C CA . PHE A 1 135 ? 1.207 2.105 -20.450 1.00 87.44 135 PHE A CA 1
ATOM 1101 C C . PHE A 1 135 ? 1.844 2.424 -19.098 1.00 87.44 135 PHE A C 1
ATOM 1103 O O . PHE A 1 135 ? 2.677 3.328 -18.989 1.00 87.44 135 PHE A O 1
ATOM 1110 N N . THR A 1 136 ? 1.482 1.615 -18.109 1.00 92.75 136 THR A N 1
ATOM 1111 C CA . THR A 1 136 ? 2.068 1.579 -16.769 1.00 92.75 136 THR A CA 1
ATOM 1112 C C . THR A 1 136 ? 2.511 0.148 -16.489 1.00 92.75 136 THR A C 1
ATOM 1114 O O . THR A 1 136 ? 1.863 -0.796 -16.941 1.00 92.75 136 THR A O 1
ATOM 1117 N N . LEU A 1 137 ? 3.604 -0.038 -15.758 1.00 93.94 137 LEU A N 1
ATOM 1118 C CA . LEU A 1 137 ? 3.966 -1.337 -15.200 1.00 93.94 137 LEU A CA 1
ATOM 1119 C C . LEU A 1 137 ? 3.442 -1.442 -13.774 1.00 93.94 137 LEU A C 1
ATOM 1121 O O . LEU A 1 137 ? 3.708 -0.566 -12.949 1.00 93.94 137 LEU A O 1
ATOM 1125 N N . PHE A 1 138 ? 2.704 -2.512 -13.495 1.00 95.31 138 PHE A N 1
ATOM 1126 C CA . PHE A 1 138 ? 2.221 -2.793 -12.152 1.00 95.31 138 PHE A CA 1
ATOM 1127 C C . PHE A 1 138 ? 3.348 -3.333 -11.277 1.00 95.31 138 PHE A C 1
ATOM 1129 O O . PHE A 1 138 ? 4.005 -4.315 -11.626 1.00 95.31 138 PHE A O 1
ATOM 1136 N N . ALA A 1 139 ? 3.548 -2.697 -10.129 1.00 94.12 139 ALA A N 1
ATOM 1137 C CA . ALA A 1 139 ? 4.485 -3.135 -9.109 1.00 94.12 139 ALA A CA 1
ATOM 1138 C C . ALA A 1 139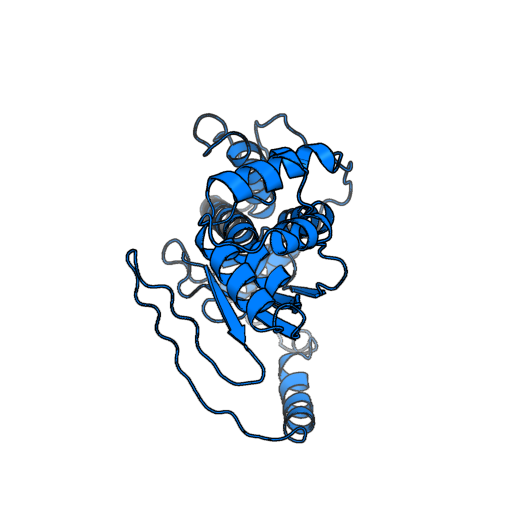 ? 4.001 -2.718 -7.715 1.00 94.12 139 ALA A C 1
ATOM 1140 O O . ALA A 1 139 ? 3.152 -1.835 -7.588 1.00 94.12 139 ALA A O 1
ATOM 1141 N N . GLY A 1 140 ? 4.535 -3.358 -6.674 1.00 91.88 140 GLY A N 1
ATOM 1142 C CA . GLY A 1 140 ? 4.138 -3.119 -5.280 1.00 91.88 140 GLY A CA 1
ATOM 1143 C C . GLY A 1 140 ? 3.491 -4.329 -4.611 1.00 91.88 140 GLY A C 1
ATOM 1144 O O . GLY A 1 140 ? 3.298 -4.324 -3.396 1.00 91.88 140 GLY A O 1
ATOM 1145 N N . LEU A 1 141 ? 3.175 -5.386 -5.371 1.00 93.94 141 LEU A N 1
ATOM 1146 C CA . LEU A 1 141 ? 2.408 -6.531 -4.873 1.00 93.94 141 LEU A CA 1
ATOM 1147 C C . LEU A 1 141 ? 3.137 -7.250 -3.739 1.00 93.94 141 LEU A C 1
ATOM 1149 O O . LEU A 1 141 ? 2.527 -7.579 -2.724 1.00 93.94 141 LEU A O 1
ATOM 1153 N N . ASN A 1 142 ? 4.444 -7.474 -3.881 1.00 91.88 142 ASN A N 1
ATOM 1154 C CA . ASN A 1 142 ? 5.203 -8.149 -2.834 1.00 91.88 142 ASN A CA 1
ATOM 1155 C C . ASN A 1 142 ? 5.154 -7.387 -1.500 1.00 91.88 142 ASN A C 1
ATOM 1157 O O . ASN A 1 142 ? 5.021 -8.002 -0.443 1.00 91.88 142 ASN A O 1
ATOM 1161 N N . ASP A 1 143 ? 5.288 -6.066 -1.545 1.00 91.62 143 ASP A N 1
ATOM 1162 C CA . ASP A 1 143 ? 5.337 -5.241 -0.340 1.00 91.62 143 ASP A CA 1
ATOM 1163 C C . ASP A 1 143 ? 3.943 -5.109 0.284 1.00 91.62 143 ASP A C 1
ATOM 1165 O O . ASP A 1 143 ? 3.814 -5.181 1.503 1.00 91.62 143 ASP A O 1
ATOM 1169 N N . CYS A 1 144 ? 2.887 -5.094 -0.537 1.00 93.31 144 CYS A N 1
ATOM 1170 C CA . CYS A 1 144 ? 1.505 -5.228 -0.070 1.00 93.31 144 CYS A CA 1
ATOM 1171 C C . CYS A 1 144 ? 1.272 -6.552 0.673 1.00 93.31 144 CYS A C 1
ATOM 1173 O O . CYS A 1 144 ? 0.693 -6.568 1.757 1.00 93.31 144 CYS A O 1
ATOM 1175 N N . LEU A 1 145 ? 1.749 -7.678 0.132 1.00 93.44 145 LEU A N 1
ATOM 1176 C CA . LEU A 1 145 ? 1.592 -8.983 0.783 1.00 93.44 145 LEU A CA 1
ATOM 1177 C C . LEU A 1 145 ? 2.373 -9.069 2.100 1.00 93.44 145 LEU A C 1
ATOM 1179 O O . LEU A 1 145 ? 1.884 -9.659 3.062 1.00 93.44 145 LEU A O 1
ATOM 1183 N N . ARG A 1 146 ? 3.573 -8.475 2.163 1.00 91.38 146 ARG A N 1
ATOM 1184 C CA . ARG A 1 146 ? 4.352 -8.379 3.409 1.00 91.38 146 ARG A CA 1
ATOM 1185 C C . ARG A 1 146 ? 3.634 -7.518 4.445 1.00 91.38 146 ARG A C 1
ATOM 1187 O O . ARG A 1 146 ? 3.500 -7.954 5.586 1.00 91.38 146 ARG A O 1
ATOM 1194 N N . PHE A 1 147 ? 3.112 -6.364 4.030 1.00 93.00 147 PHE A N 1
ATOM 1195 C CA . PHE A 1 147 ? 2.309 -5.486 4.878 1.00 93.00 147 PHE A CA 1
ATOM 1196 C C . PHE A 1 147 ? 1.130 -6.242 5.496 1.00 93.00 147 PHE A C 1
ATOM 1198 O O . PHE A 1 147 ? 1.058 -6.347 6.718 1.00 93.00 147 PHE A O 1
ATOM 1205 N N . LEU A 1 148 ? 0.281 -6.861 4.669 1.00 93.06 148 LEU A N 1
ATOM 1206 C CA . LEU A 1 148 ? -0.921 -7.574 5.119 1.00 93.06 148 LEU A CA 1
ATOM 1207 C C . LEU A 1 148 ? -0.612 -8.732 6.081 1.00 93.06 148 LEU A C 1
ATOM 1209 O O . LEU A 1 148 ? -1.358 -8.962 7.030 1.00 93.06 148 LEU A O 1
ATOM 1213 N N . ARG A 1 149 ? 0.504 -9.448 5.884 1.00 91.69 149 ARG A N 1
ATOM 1214 C CA . ARG A 1 149 ? 0.943 -10.504 6.817 1.00 91.69 149 ARG A CA 1
ATOM 1215 C C . ARG A 1 149 ? 1.373 -9.942 8.170 1.00 91.69 149 ARG A C 1
ATOM 1217 O O . ARG A 1 149 ? 1.070 -10.537 9.199 1.00 91.69 149 ARG A O 1
ATOM 1224 N N . SER A 1 150 ? 2.051 -8.796 8.161 1.00 90.44 150 SER A N 1
ATOM 1225 C CA . SER A 1 150 ? 2.575 -8.134 9.363 1.00 90.44 150 SER A CA 1
ATOM 1226 C C . SER A 1 150 ? 1.579 -7.200 10.067 1.00 90.44 150 SER A C 1
ATOM 1228 O O . SER A 1 150 ? 1.869 -6.720 11.164 1.00 90.44 150 SER A O 1
ATOM 1230 N N . PHE A 1 151 ? 0.420 -6.935 9.457 1.00 92.31 151 PHE A N 1
ATOM 1231 C CA . PHE A 1 151 ? -0.560 -5.960 9.931 1.00 92.31 151 PHE A CA 1
ATOM 1232 C C . PHE A 1 151 ? -1.188 -6.392 11.256 1.00 92.31 151 PHE A C 1
ATOM 1234 O O . PHE A 1 151 ? -2.048 -7.267 11.277 1.00 92.31 151 PHE A O 1
ATOM 1241 N N . ARG A 1 152 ? -0.768 -5.791 12.366 1.00 91.88 152 ARG A N 1
ATOM 1242 C CA . ARG A 1 152 ? -1.360 -5.960 13.700 1.00 91.88 152 ARG A CA 1
ATOM 1243 C C . ARG A 1 152 ? -1.116 -4.693 14.503 1.00 91.88 152 ARG A C 1
ATOM 1245 O O . ARG A 1 152 ? -0.020 -4.143 14.416 1.00 91.88 152 ARG A O 1
ATOM 1252 N N . PHE A 1 153 ? -2.084 -4.274 15.310 1.00 93.38 153 PHE A N 1
ATOM 1253 C CA . PHE A 1 153 ? -1.905 -3.158 16.237 1.00 93.38 153 PHE A CA 1
ATOM 1254 C C . PHE A 1 153 ? -1.202 -3.626 17.515 1.00 93.38 153 PHE A C 1
ATOM 1256 O O . PHE A 1 153 ? -1.492 -4.702 18.036 1.00 93.38 153 PHE A O 1
ATOM 1263 N N . GLY A 1 154 ? -0.229 -2.846 17.985 1.00 92.38 154 GLY A N 1
ATOM 1264 C CA . GLY A 1 154 ? 0.369 -3.003 19.309 1.00 92.38 154 GLY A CA 1
ATOM 1265 C C . GLY A 1 154 ? -0.386 -2.210 20.376 1.00 92.38 154 GLY A C 1
ATOM 1266 O O . GLY A 1 154 ? -1.240 -1.381 20.063 1.00 92.38 154 GLY A O 1
ATOM 1267 N N . GLU A 1 155 ? -0.037 -2.436 21.641 1.00 94.31 155 GLU A N 1
ATOM 1268 C CA . GLU A 1 155 ? -0.589 -1.666 22.764 1.00 94.31 155 GLU A CA 1
ATOM 1269 C C . GLU A 1 155 ? -0.265 -0.170 22.633 1.00 94.31 155 GLU A C 1
ATOM 1271 O O . GLU A 1 155 ? -1.162 0.657 22.780 1.00 94.31 155 GLU A O 1
ATOM 1276 N N . ASP A 1 156 ? 0.968 0.166 22.240 1.00 94.38 156 ASP A N 1
ATOM 1277 C CA . ASP A 1 156 ? 1.403 1.551 22.009 1.00 94.38 156 ASP A CA 1
ATOM 1278 C C . ASP A 1 156 ? 0.602 2.236 20.889 1.00 94.38 156 ASP A C 1
ATOM 1280 O O . ASP A 1 156 ? 0.206 3.396 21.020 1.00 94.38 156 ASP A O 1
ATOM 1284 N N . ASP A 1 157 ? 0.312 1.506 19.802 1.00 94.38 157 ASP A N 1
ATOM 1285 C CA . ASP A 1 157 ? -0.480 2.021 18.679 1.00 94.38 157 ASP A CA 1
ATOM 1286 C C . ASP A 1 157 ? -1.901 2.387 19.146 1.00 94.38 157 ASP A C 1
ATOM 1288 O O . ASP A 1 157 ? -2.455 3.426 18.786 1.00 94.38 157 ASP A O 1
ATOM 1292 N N . VAL A 1 158 ? -2.493 1.528 19.979 1.00 94.88 158 VAL A N 1
ATOM 1293 C CA . VAL A 1 158 ? -3.853 1.696 20.500 1.00 94.88 158 VAL A CA 1
ATOM 1294 C C . VAL A 1 158 ? -3.926 2.774 21.578 1.00 94.88 158 VAL A C 1
ATOM 1296 O O . VAL A 1 158 ? -4.912 3.512 21.626 1.00 94.88 158 VAL A O 1
ATOM 1299 N N . GLU A 1 159 ? -2.894 2.914 22.409 1.00 95.38 159 GLU A N 1
ATOM 1300 C CA . GLU A 1 159 ? -2.794 4.014 23.372 1.00 95.38 159 GLU A CA 1
ATOM 1301 C C . GLU A 1 159 ? -2.718 5.363 22.652 1.00 95.38 159 GLU A C 1
ATOM 1303 O O . GLU A 1 159 ? -3.458 6.295 22.980 1.00 95.38 159 GLU A O 1
ATOM 1308 N N . PHE A 1 160 ? -1.899 5.445 21.600 1.00 95.25 160 PHE A N 1
ATOM 1309 C CA . PHE A 1 160 ? -1.848 6.627 20.748 1.00 95.25 160 PHE A CA 1
ATOM 1310 C C . PHE A 1 160 ? -3.224 6.938 20.148 1.00 95.25 160 PHE A C 1
ATOM 1312 O O . PHE A 1 160 ? -3.698 8.070 20.273 1.00 95.25 160 PHE A O 1
ATOM 1319 N N . LEU A 1 161 ? -3.913 5.940 19.578 1.00 95.06 161 LEU A N 1
ATOM 1320 C CA . LEU A 1 161 ? -5.259 6.119 19.025 1.00 95.06 161 LEU A CA 1
ATOM 1321 C C . LEU A 1 161 ? -6.264 6.602 20.074 1.00 95.06 161 LEU A C 1
ATOM 1323 O O . LEU A 1 161 ? -7.090 7.462 19.772 1.00 95.06 161 LEU A O 1
ATOM 1327 N N . ARG A 1 162 ? -6.175 6.114 21.315 1.00 94.19 162 ARG A N 1
ATOM 1328 C CA . ARG A 1 162 ? -7.026 6.579 22.418 1.00 94.19 162 ARG A CA 1
ATOM 1329 C C . ARG A 1 162 ? -6.806 8.057 22.740 1.00 94.19 162 ARG A C 1
ATOM 1331 O O . ARG A 1 162 ? -7.762 8.737 23.097 1.00 94.19 162 ARG A O 1
ATOM 1338 N N . SER A 1 163 ? -5.577 8.551 22.587 1.00 94.94 163 SER A N 1
ATOM 1339 C CA . SER A 1 163 ? -5.237 9.958 22.836 1.00 94.94 163 SER A CA 1
ATOM 1340 C C . SER A 1 163 ? -5.729 10.921 21.745 1.00 94.94 163 SER A C 1
ATOM 1342 O O . SER A 1 163 ? -6.027 12.076 22.048 1.00 94.94 163 SER A O 1
ATOM 1344 N N . VAL A 1 164 ? -5.826 10.465 20.489 1.00 95.12 164 VAL A N 1
ATOM 1345 C CA . VAL A 1 164 ? -6.195 11.317 19.339 1.00 95.12 164 VAL A CA 1
ATOM 1346 C C . VAL A 1 164 ? -7.662 11.199 18.929 1.00 95.12 164 VAL A C 1
ATOM 1348 O O . VAL A 1 164 ? -8.213 12.128 18.338 1.00 95.12 164 VAL A O 1
ATOM 1351 N N . MET A 1 165 ? -8.306 10.067 19.218 1.00 94.12 165 MET A N 1
ATOM 1352 C CA . MET A 1 165 ? -9.728 9.868 18.947 1.00 94.12 165 MET A CA 1
ATOM 1353 C C . MET A 1 165 ? -10.587 10.678 19.933 1.00 94.12 165 MET A C 1
ATOM 1355 O O . MET A 1 165 ? -10.152 10.961 21.050 1.00 94.12 165 MET A O 1
ATOM 1359 N N . PRO A 1 166 ? -11.828 11.051 19.564 1.00 92.25 166 PRO A N 1
ATOM 1360 C CA . PRO A 1 166 ? -12.712 11.783 20.464 1.00 92.25 166 PRO A CA 1
ATOM 1361 C C . PRO A 1 166 ? -12.877 11.069 21.818 1.00 92.25 166 PRO A C 1
ATOM 1363 O O . PRO A 1 166 ? -13.086 9.853 21.821 1.00 92.25 166 PRO A O 1
ATOM 1366 N N . PRO A 1 167 ? -12.897 11.787 22.959 1.00 89.94 167 PRO A N 1
ATOM 1367 C CA . PRO A 1 167 ? -13.082 11.180 24.285 1.00 89.94 167 PRO A CA 1
ATOM 1368 C C . PRO A 1 167 ? -14.404 10.415 24.453 1.00 89.94 167 PRO A C 1
ATOM 1370 O O . PRO A 1 167 ? -14.564 9.633 25.382 1.00 89.94 167 PRO A O 1
ATOM 1373 N N . THR A 1 168 ? -15.366 10.652 23.559 1.00 91.44 168 THR A N 1
ATOM 1374 C CA . THR A 1 168 ? -16.657 9.955 23.485 1.00 91.44 168 THR A CA 1
ATOM 1375 C C . THR A 1 168 ? -16.579 8.594 22.785 1.00 91.44 168 THR A C 1
ATOM 1377 O O . THR A 1 168 ? -17.599 7.914 22.664 1.00 91.44 168 THR A O 1
ATOM 1380 N N . THR A 1 169 ? -15.403 8.198 22.293 1.00 94.25 169 THR A N 1
ATOM 1381 C CA . THR A 1 169 ? -15.182 6.901 21.646 1.00 94.25 169 THR A CA 1
ATOM 1382 C C . THR A 1 169 ? -15.305 5.784 22.674 1.00 94.25 169 THR A C 1
ATOM 1384 O O . THR A 1 169 ? -14.678 5.825 23.731 1.00 94.25 169 THR A O 1
ATOM 1387 N N . ASP A 1 170 ? -16.111 4.775 22.355 1.00 95.50 170 ASP A N 1
ATOM 1388 C CA . ASP A 1 170 ? -16.325 3.621 23.222 1.00 95.50 170 ASP A CA 1
ATOM 1389 C C . ASP A 1 170 ? -15.002 2.876 23.501 1.00 95.50 170 ASP A C 1
ATOM 1391 O O . ASP A 1 170 ? -14.353 2.425 22.548 1.00 95.50 170 ASP A O 1
ATOM 1395 N N . PRO A 1 171 ? -14.599 2.693 24.775 1.00 94.38 171 PRO A N 1
ATOM 1396 C CA . PRO A 1 171 ? -13.372 1.984 25.120 1.00 94.38 171 PRO A CA 1
ATOM 1397 C C . PRO A 1 171 ? -13.281 0.560 24.552 1.00 94.38 171 PRO A C 1
ATOM 1399 O O . PRO A 1 171 ? -12.178 0.070 24.300 1.00 94.38 171 PRO A O 1
ATOM 1402 N N . ALA A 1 172 ? -14.420 -0.104 24.321 1.00 95.75 172 ALA A N 1
ATOM 1403 C CA . ALA A 1 172 ? -14.456 -1.450 23.757 1.00 95.75 172 ALA A CA 1
ATOM 1404 C C . ALA A 1 172 ? -13.932 -1.501 22.311 1.00 95.75 172 ALA A C 1
ATOM 1406 O O . ALA A 1 172 ? -13.362 -2.516 21.910 1.00 95.75 172 ALA A O 1
ATOM 1407 N N . PHE A 1 173 ? -14.034 -0.406 21.548 1.00 95.75 173 PHE A N 1
ATOM 1408 C CA . PHE A 1 173 ? -13.495 -0.338 20.186 1.00 95.75 173 PHE A CA 1
ATOM 1409 C C . PHE A 1 173 ? -11.973 -0.538 20.160 1.00 95.75 173 PHE A C 1
ATOM 1411 O O . PHE A 1 173 ? -11.451 -1.237 19.296 1.00 95.75 173 PHE A O 1
ATOM 1418 N N . PHE A 1 174 ? -11.252 -0.007 21.149 1.00 95.44 174 PHE A N 1
ATOM 1419 C CA . PHE A 1 174 ? -9.799 -0.181 21.242 1.00 95.44 174 PHE A CA 1
ATOM 1420 C C . PHE A 1 174 ? -9.395 -1.640 21.494 1.00 95.44 174 PHE A C 1
ATOM 1422 O O . PHE A 1 174 ? -8.354 -2.078 21.011 1.00 95.44 174 PHE A O 1
ATOM 1429 N N . GLN A 1 175 ? -10.233 -2.413 22.193 1.00 94.94 175 GLN A N 1
ATOM 1430 C CA . GLN A 1 175 ? -10.022 -3.855 22.359 1.00 94.94 175 GLN A CA 1
ATOM 1431 C C . GLN A 1 175 ? -10.256 -4.612 21.049 1.00 94.94 175 GLN A C 1
ATOM 1433 O O . GLN A 1 175 ? -9.528 -5.557 20.749 1.00 94.94 175 GLN A O 1
ATOM 1438 N N . VAL A 1 176 ? -11.221 -4.164 20.238 1.00 94.06 176 VAL A N 1
ATOM 1439 C CA . VAL A 1 176 ? -11.425 -4.704 18.887 1.00 94.06 176 VAL A CA 1
ATOM 1440 C C . VAL A 1 176 ? -10.191 -4.461 18.023 1.00 94.06 176 VAL A C 1
ATOM 1442 O O . VAL A 1 176 ? -9.717 -5.404 17.397 1.00 94.06 176 VAL A O 1
ATOM 1445 N N . LEU A 1 177 ? -9.615 -3.253 18.046 1.00 94.56 177 LEU A N 1
ATOM 1446 C CA . LEU A 1 177 ? -8.407 -2.931 17.275 1.00 94.56 177 LEU A CA 1
ATOM 1447 C C . LEU A 1 177 ? -7.222 -3.857 17.600 1.00 94.56 177 LEU A C 1
ATOM 1449 O O . LEU A 1 177 ? -6.536 -4.294 16.681 1.00 94.56 177 LEU A O 1
ATOM 1453 N N . LEU A 1 178 ? -7.006 -4.216 18.871 1.00 94.62 178 LEU A N 1
ATOM 1454 C CA . LEU A 1 178 ? -5.935 -5.149 19.266 1.00 94.62 178 LEU A CA 1
ATOM 1455 C C . LEU A 1 178 ? -6.118 -6.564 18.698 1.00 94.62 178 LEU A C 1
ATOM 1457 O O . LEU A 1 178 ? -5.143 -7.287 18.505 1.00 94.62 178 LEU A O 1
ATOM 1461 N N . GLN A 1 179 ? -7.360 -6.963 18.433 1.00 92.81 179 GLN A N 1
ATOM 1462 C CA . GLN A 1 179 ? -7.698 -8.273 17.876 1.00 92.81 179 GLN A CA 1
ATOM 1463 C C . GLN A 1 179 ? -7.783 -8.255 16.342 1.00 92.81 179 GLN A C 1
ATOM 1465 O O . GLN A 1 179 ? -7.959 -9.313 15.735 1.00 92.81 179 GLN A O 1
ATOM 1470 N N . LEU A 1 180 ? -7.666 -7.079 15.708 1.00 92.50 180 LEU A N 1
ATOM 1471 C CA . LEU A 1 180 ? -7.749 -6.949 14.257 1.00 92.50 180 LEU A CA 1
ATOM 1472 C C . LEU A 1 180 ? -6.538 -7.545 13.548 1.00 92.50 180 LEU A C 1
ATOM 1474 O O . LEU A 1 180 ? -5.393 -7.508 14.000 1.00 92.50 180 LEU A O 1
ATOM 1478 N N . ASP A 1 181 ? -6.842 -8.112 12.392 1.00 91.75 181 ASP A N 1
ATOM 1479 C CA . ASP A 1 181 ? -6.043 -9.138 11.763 1.00 91.75 181 ASP A CA 1
ATOM 1480 C C . ASP A 1 181 ? -6.494 -9.255 10.292 1.00 91.75 181 ASP A C 1
ATOM 1482 O O . ASP A 1 181 ? -7.663 -9.039 9.967 1.00 91.75 181 ASP A O 1
ATOM 1486 N N . CYS A 1 182 ? -5.565 -9.557 9.380 1.00 93.38 182 CYS A N 1
ATOM 1487 C CA . CYS A 1 182 ? -5.869 -9.695 7.948 1.00 93.38 182 CYS A CA 1
ATOM 1488 C C . CYS A 1 182 ? -6.150 -11.147 7.512 1.00 93.38 182 CYS A C 1
ATOM 1490 O O . CYS A 1 182 ? -6.081 -11.445 6.323 1.00 93.38 182 CYS A O 1
ATOM 1492 N N . SER A 1 183 ? -6.448 -12.074 8.430 1.00 91.94 183 SER A N 1
ATOM 1493 C CA . SER A 1 183 ? -6.608 -13.504 8.096 1.00 91.94 183 SER A CA 1
ATOM 1494 C C . SER A 1 183 ? -7.801 -13.785 7.178 1.00 91.94 183 SER A C 1
ATOM 1496 O O . SER A 1 183 ? -7.757 -14.706 6.366 1.00 91.94 183 SER A O 1
ATOM 1498 N N . LYS A 1 184 ? -8.855 -12.968 7.283 1.00 93.31 184 LYS A N 1
ATOM 1499 C CA . LYS A 1 184 ? -10.073 -13.052 6.460 1.00 93.31 184 LYS A CA 1
ATOM 1500 C C . LYS A 1 184 ? -9.998 -12.220 5.176 1.00 93.31 184 LYS A C 1
ATOM 1502 O O . LYS A 1 184 ? -11.005 -12.092 4.487 1.00 93.31 184 LYS A O 1
ATOM 1507 N N . VAL A 1 185 ? -8.844 -11.622 4.875 1.00 94.69 185 VAL A N 1
ATOM 1508 C CA . VAL A 1 185 ? -8.656 -10.792 3.682 1.00 94.69 185 VAL A CA 1
ATOM 1509 C C . VAL A 1 185 ? -8.156 -11.659 2.530 1.00 94.69 185 VAL A C 1
ATOM 1511 O O . VAL A 1 185 ? -7.141 -12.345 2.640 1.00 94.69 185 VAL A O 1
ATOM 1514 N N . THR A 1 186 ? -8.855 -11.597 1.403 1.00 95.88 186 THR A N 1
ATOM 1515 C CA . THR A 1 186 ? -8.468 -12.221 0.138 1.00 95.88 186 THR A CA 1
ATOM 1516 C C . THR A 1 186 ? -8.004 -11.142 -0.830 1.00 95.88 186 THR A C 1
ATOM 1518 O O . THR A 1 186 ? -8.700 -10.153 -1.038 1.00 95.88 186 THR A O 1
ATOM 1521 N N . VAL A 1 187 ? -6.837 -11.341 -1.446 1.00 95.62 187 VAL A N 1
ATOM 1522 C CA . VAL A 1 187 ? -6.287 -10.421 -2.452 1.00 95.62 187 VAL A CA 1
ATOM 1523 C C . VAL A 1 187 ? -6.216 -11.124 -3.800 1.00 95.62 187 VAL A C 1
ATOM 1525 O O . VAL A 1 187 ? -5.588 -12.178 -3.920 1.00 95.62 187 VAL A O 1
ATOM 1528 N N . ARG A 1 188 ? -6.823 -10.526 -4.826 1.00 95.69 188 ARG A N 1
ATOM 1529 C CA . ARG A 1 188 ? -6.648 -10.911 -6.235 1.00 95.69 188 ARG A CA 1
ATOM 1530 C C . ARG A 1 188 ? -5.872 -9.796 -6.922 1.00 95.69 188 ARG A C 1
ATOM 1532 O O . ARG A 1 188 ? -6.138 -8.632 -6.670 1.00 95.69 188 ARG A O 1
ATOM 1539 N N . SER A 1 189 ? -4.879 -10.113 -7.744 1.00 94.81 189 SER A N 1
ATOM 1540 C CA . SER A 1 189 ? -4.044 -9.087 -8.378 1.00 94.81 189 SER A CA 1
ATOM 1541 C C . SER A 1 189 ? -3.508 -9.564 -9.712 1.00 94.81 189 SER A C 1
ATOM 1543 O O . SER A 1 189 ? -3.232 -10.752 -9.893 1.00 94.81 189 SER A O 1
ATOM 1545 N N . VAL A 1 190 ? -3.279 -8.619 -10.621 1.00 94.56 190 VAL A N 1
ATOM 1546 C CA . VAL A 1 190 ? -2.425 -8.854 -11.787 1.00 94.56 190 VAL A CA 1
ATOM 1547 C C . VAL A 1 190 ? -0.993 -9.177 -11.327 1.00 94.56 190 VAL A C 1
ATOM 1549 O O . VAL A 1 190 ? -0.564 -8.676 -10.281 1.00 94.56 190 VAL A O 1
ATOM 1552 N N . PRO A 1 191 ? -0.234 -10.008 -12.067 1.00 93.94 191 PRO A N 1
ATOM 1553 C CA . PRO A 1 191 ? 1.150 -10.311 -11.715 1.00 93.94 191 PRO A CA 1
ATOM 1554 C C . PRO A 1 191 ? 2.037 -9.060 -11.736 1.00 93.94 191 PRO A C 1
ATOM 1556 O O . PRO A 1 191 ? 1.898 -8.205 -12.614 1.00 93.94 191 PRO A O 1
ATOM 1559 N N . GLU A 1 192 ? 2.983 -8.974 -10.803 1.00 91.94 192 GLU A N 1
ATOM 1560 C CA . GLU A 1 192 ? 3.991 -7.907 -10.771 1.00 91.94 192 GLU A CA 1
ATOM 1561 C C . GLU A 1 192 ? 4.835 -7.902 -12.061 1.00 91.94 192 GLU A C 1
ATOM 1563 O O . GLU A 1 192 ? 5.180 -8.954 -12.596 1.00 91.94 192 GLU A O 1
ATOM 1568 N N . GLY A 1 193 ? 5.117 -6.713 -12.598 1.00 90.56 193 GLY A N 1
ATOM 1569 C CA . GLY A 1 193 ? 5.765 -6.524 -13.901 1.00 90.56 193 GLY A CA 1
ATOM 1570 C C . GLY A 1 193 ? 4.808 -6.551 -15.101 1.00 90.56 193 GLY A C 1
ATOM 1571 O O . GLY A 1 193 ? 5.238 -6.325 -16.233 1.00 90.56 193 GLY A O 1
ATOM 1572 N N . SER A 1 194 ? 3.508 -6.786 -14.889 1.00 93.44 194 SER A N 1
ATOM 1573 C CA . SER A 1 194 ? 2.519 -6.746 -15.971 1.00 93.44 194 SER A CA 1
ATOM 1574 C C . SER A 1 194 ? 2.290 -5.328 -16.488 1.00 93.44 194 SER A C 1
ATOM 1576 O O . SER A 1 194 ? 2.277 -4.355 -15.731 1.00 93.44 194 SER A O 1
ATOM 1578 N N . VAL A 1 195 ? 2.041 -5.225 -17.793 1.00 94.06 195 VAL A N 1
ATOM 1579 C CA . VAL A 1 195 ? 1.578 -3.988 -18.422 1.00 94.06 195 VAL A CA 1
ATOM 1580 C C . VAL A 1 195 ? 0.106 -3.784 -18.094 1.00 94.06 195 VAL A C 1
ATOM 1582 O O . VAL A 1 195 ? -0.721 -4.647 -18.386 1.00 94.06 195 VAL A O 1
ATOM 1585 N N . VAL A 1 196 ? -0.216 -2.633 -17.516 1.00 92.69 196 VAL A N 1
ATOM 1586 C CA . VAL A 1 196 ? -1.561 -2.285 -17.069 1.00 92.69 196 VAL A CA 1
ATOM 1587 C C . VAL A 1 196 ? -2.003 -0.938 -17.626 1.00 92.69 196 VAL A C 1
ATOM 1589 O O . VAL A 1 196 ? -1.185 -0.092 -18.002 1.00 92.69 196 VAL A O 1
ATOM 1592 N N . PHE A 1 197 ? -3.320 -0.752 -17.688 1.00 90.56 197 PHE A N 1
ATOM 1593 C CA . PHE A 1 197 ? -3.957 0.401 -18.310 1.00 90.56 197 PHE A CA 1
ATOM 1594 C C . PHE A 1 197 ? -4.893 1.104 -17.338 1.00 90.56 197 PHE A C 1
ATOM 1596 O O . PHE A 1 197 ? -5.412 0.509 -16.394 1.00 90.56 197 PHE A O 1
ATOM 1603 N N . ALA A 1 198 ? -5.108 2.390 -17.595 1.00 90.06 198 ALA A N 1
ATOM 1604 C CA . ALA A 1 198 ? -6.024 3.198 -16.818 1.00 90.06 198 ALA A CA 1
ATOM 1605 C C . ALA A 1 198 ? -7.451 2.626 -16.831 1.00 90.06 198 ALA A C 1
ATOM 1607 O O . ALA A 1 198 ? -7.925 2.138 -17.857 1.00 90.06 198 ALA A O 1
ATOM 1608 N N . ARG A 1 199 ? -8.151 2.781 -15.702 1.00 88.69 199 ARG A N 1
ATOM 1609 C CA . ARG A 1 199 ? -9.553 2.390 -15.473 1.00 88.69 199 ARG A CA 1
ATOM 1610 C C . ARG A 1 199 ? -9.805 0.883 -15.576 1.00 88.69 199 ARG A C 1
ATOM 1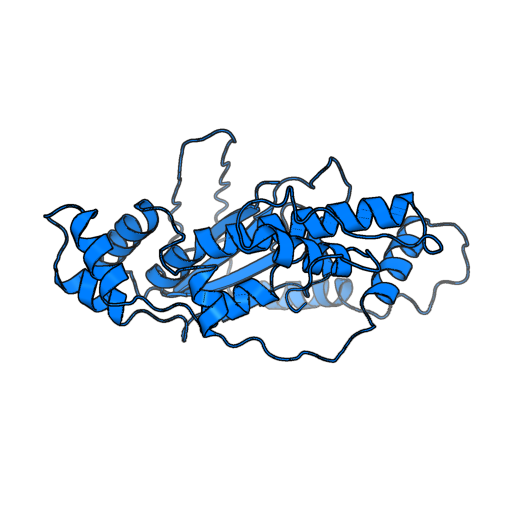612 O O . ARG A 1 199 ? -10.926 0.472 -15.857 1.00 88.69 199 ARG A O 1
ATOM 1619 N N . VAL A 1 200 ? -8.771 0.079 -15.342 1.00 89.81 200 VAL A N 1
ATOM 1620 C CA . VAL A 1 200 ? -8.857 -1.380 -15.222 1.00 89.81 200 VAL A CA 1
ATOM 1621 C C . VAL A 1 200 ? -8.418 -1.767 -13.806 1.00 89.81 200 VAL A C 1
ATOM 1623 O O . VAL A 1 200 ? -7.384 -1.257 -13.361 1.00 89.81 200 VAL A O 1
ATOM 1626 N N . PRO A 1 201 ? -9.167 -2.629 -13.093 1.00 89.94 201 PRO A N 1
ATOM 1627 C CA . PRO A 1 201 ? -8.774 -3.097 -11.769 1.00 89.94 201 PRO A CA 1
ATOM 1628 C C . PRO A 1 201 ? -7.441 -3.849 -11.841 1.00 89.94 201 PRO A C 1
ATOM 1630 O O . PRO A 1 201 ? -7.243 -4.737 -12.670 1.00 89.94 201 PRO A O 1
ATOM 1633 N N . LEU A 1 202 ? -6.505 -3.449 -10.983 1.00 91.31 202 LEU A N 1
ATOM 1634 C CA . LEU A 1 202 ? -5.169 -4.036 -10.865 1.00 91.31 202 LEU A CA 1
ATOM 1635 C C . LEU A 1 202 ? -5.111 -5.054 -9.735 1.00 91.31 202 LEU A C 1
ATOM 1637 O O . LEU A 1 202 ? -4.450 -6.084 -9.848 1.00 91.31 202 LEU A O 1
ATOM 1641 N N . MET A 1 203 ? -5.782 -4.716 -8.637 1.00 92.75 203 MET A N 1
ATOM 1642 C CA . MET A 1 203 ? -5.850 -5.495 -7.416 1.00 92.75 203 MET A CA 1
ATOM 1643 C C . MET A 1 203 ? -7.249 -5.354 -6.825 1.00 92.75 203 MET A C 1
ATOM 1645 O O . MET A 1 203 ? -7.803 -4.260 -6.793 1.00 92.75 203 MET A O 1
ATOM 1649 N N . GLU A 1 204 ? -7.797 -6.457 -6.345 1.00 94.19 204 GLU A N 1
ATOM 1650 C CA . GLU A 1 204 ? -9.046 -6.531 -5.601 1.00 94.19 204 GLU A CA 1
ATOM 1651 C C . GLU A 1 204 ? -8.733 -7.028 -4.193 1.00 94.19 204 GLU A C 1
ATOM 1653 O O . GLU A 1 204 ? -7.990 -8.001 -4.020 1.00 94.19 204 GLU A O 1
ATOM 1658 N N . VAL A 1 205 ? -9.307 -6.369 -3.193 1.00 94.38 205 VAL A N 1
ATOM 1659 C CA . VAL A 1 205 ? -9.166 -6.716 -1.780 1.00 94.38 205 VAL A CA 1
ATOM 1660 C C . VAL A 1 205 ? -10.557 -6.983 -1.221 1.00 94.38 205 VAL A C 1
ATOM 1662 O O . VAL A 1 205 ? -11.396 -6.090 -1.159 1.00 94.38 205 VAL A O 1
ATOM 1665 N N . GLU A 1 206 ? -10.806 -8.229 -0.837 1.00 95.19 206 GLU A N 1
ATOM 1666 C CA . GLU A 1 206 ? -12.088 -8.720 -0.328 1.00 95.19 206 GLU A CA 1
ATOM 1667 C C . GLU A 1 206 ? -11.936 -9.123 1.142 1.00 95.19 206 GLU A C 1
ATOM 1669 O O . GLU A 1 206 ? -11.004 -9.848 1.489 1.00 95.19 206 GLU A O 1
ATOM 1674 N N . GLY A 1 207 ? -12.833 -8.679 2.023 1.00 94.75 207 GLY A N 1
ATOM 1675 C CA . GLY A 1 207 ? -12.768 -9.026 3.445 1.00 94.75 207 GLY A CA 1
ATOM 1676 C C . GLY A 1 207 ? -13.746 -8.241 4.325 1.00 94.75 207 GLY A C 1
ATOM 1677 O O . GLY A 1 207 ? -14.645 -7.583 3.800 1.00 94.75 207 GLY A O 1
ATOM 1678 N N . PRO A 1 208 ? -13.594 -8.309 5.664 1.00 95.12 208 PRO A N 1
ATOM 1679 C CA . PRO A 1 208 ? -14.411 -7.542 6.607 1.00 95.12 208 PRO A CA 1
ATOM 1680 C C . PRO A 1 208 ? -14.233 -6.035 6.406 1.00 95.12 208 PRO A C 1
ATOM 1682 O O . PRO A 1 208 ? -13.094 -5.561 6.406 1.00 95.12 208 PRO A O 1
ATOM 1685 N N . LEU A 1 209 ? -15.340 -5.295 6.289 1.00 91.94 209 LEU A N 1
ATOM 1686 C CA . LEU A 1 209 ? -15.400 -3.876 5.927 1.00 91.94 209 LEU A CA 1
ATOM 1687 C C . LEU A 1 209 ? -14.421 -3.011 6.727 1.00 91.94 209 LEU A C 1
ATOM 1689 O O . LEU A 1 209 ? -13.678 -2.228 6.141 1.00 91.94 209 LEU A O 1
ATOM 1693 N N . ALA A 1 210 ? -14.364 -3.179 8.051 1.00 92.06 210 ALA A N 1
ATOM 1694 C CA . ALA A 1 210 ? -13.452 -2.393 8.881 1.00 92.06 210 ALA A CA 1
ATOM 1695 C C . ALA A 1 210 ? -11.971 -2.675 8.567 1.00 92.06 210 ALA A C 1
ATOM 1697 O O . ALA A 1 210 ? -11.160 -1.754 8.554 1.00 92.06 210 ALA A O 1
ATOM 1698 N N . VAL A 1 211 ? -11.611 -3.930 8.277 1.00 93.62 211 VAL A N 1
ATOM 1699 C CA . VAL A 1 211 ? -10.224 -4.317 7.969 1.00 93.62 211 VAL A CA 1
ATOM 1700 C C . VAL A 1 211 ? -9.813 -3.795 6.599 1.00 93.62 211 VAL A C 1
ATOM 1702 O O . VAL A 1 211 ? -8.758 -3.178 6.478 1.00 93.62 211 VAL A O 1
ATOM 1705 N N . VAL A 1 212 ? -10.643 -4.020 5.575 1.00 93.44 212 VAL A N 1
ATOM 1706 C CA . VAL A 1 212 ? -10.331 -3.588 4.203 1.00 93.44 212 VAL A CA 1
ATOM 1707 C C . VAL A 1 212 ? -10.274 -2.062 4.078 1.00 93.44 212 VAL A C 1
ATOM 1709 O O . VAL A 1 212 ? -9.436 -1.549 3.342 1.00 93.44 212 VAL A O 1
ATOM 1712 N N . GLN A 1 213 ? -11.073 -1.341 4.873 1.00 92.62 213 GLN A N 1
ATOM 1713 C CA . GLN A 1 213 ? -11.013 0.117 4.986 1.00 92.62 213 GLN A CA 1
ATOM 1714 C C . GLN A 1 213 ? -9.686 0.593 5.602 1.00 92.62 213 GLN A C 1
ATOM 1716 O O . GLN A 1 213 ? -9.059 1.513 5.088 1.00 92.62 213 GLN A O 1
ATOM 1721 N N . LEU A 1 214 ? -9.215 -0.040 6.683 1.00 93.62 214 LEU A N 1
ATOM 1722 C CA . LEU A 1 214 ? -7.990 0.387 7.374 1.00 93.62 214 LEU A CA 1
ATOM 1723 C C . LEU A 1 214 ? -6.721 0.197 6.529 1.00 93.62 214 LEU A C 1
ATOM 1725 O O . LEU A 1 214 ? -5.794 1.002 6.631 1.00 93.62 214 LEU A O 1
ATOM 1729 N N . VAL A 1 215 ? -6.677 -0.846 5.695 1.00 94.19 215 VAL A N 1
ATOM 1730 C CA . VAL A 1 215 ? -5.507 -1.156 4.852 1.00 94.19 215 VAL A CA 1
ATOM 1731 C C . VAL A 1 215 ? -5.461 -0.351 3.549 1.00 94.19 215 VAL A C 1
ATOM 1733 O O . VAL A 1 215 ? -4.421 -0.345 2.890 1.00 94.19 215 VAL A O 1
ATOM 1736 N N . GLU A 1 216 ? -6.545 0.343 3.182 1.00 92.12 216 GLU A N 1
ATOM 1737 C CA . GLU A 1 216 ? -6.669 1.120 1.939 1.00 92.12 216 GLU A CA 1
ATOM 1738 C C . GLU A 1 216 ? -5.480 2.060 1.721 1.00 92.12 216 GLU A C 1
ATOM 1740 O O . GLU A 1 216 ? -4.773 1.952 0.716 1.00 92.12 216 GLU A O 1
ATOM 1745 N N . THR A 1 217 ? -5.237 2.965 2.673 1.00 91.56 217 THR A N 1
ATOM 1746 C CA . THR A 1 217 ? -4.236 4.028 2.519 1.00 91.56 217 THR A CA 1
ATOM 1747 C C . THR A 1 217 ? -2.830 3.450 2.345 1.00 91.56 217 THR A C 1
ATOM 1749 O O . THR A 1 217 ? -2.069 3.901 1.484 1.00 91.56 217 THR A O 1
ATOM 1752 N N . SER A 1 218 ? -2.484 2.411 3.108 1.00 92.31 218 SER A N 1
ATOM 1753 C CA . SER A 1 218 ? -1.164 1.781 3.029 1.00 92.31 218 SER A CA 1
ATOM 1754 C C . SER A 1 218 ? -0.971 1.034 1.705 1.00 92.31 218 SER A C 1
ATOM 1756 O O . SER A 1 218 ? 0.075 1.182 1.070 1.00 92.31 218 SER A O 1
ATOM 1758 N N . LEU A 1 219 ? -1.981 0.289 1.238 1.00 93.00 219 LEU A N 1
ATOM 1759 C CA . LEU A 1 219 ? -1.928 -0.401 -0.058 1.00 93.00 219 LEU A CA 1
ATOM 1760 C C . LEU A 1 219 ? -1.811 0.591 -1.221 1.00 93.00 219 LEU A C 1
ATOM 1762 O O . LEU A 1 219 ? -0.991 0.394 -2.121 1.00 93.00 219 LEU A O 1
ATOM 1766 N N . LEU A 1 220 ? -2.568 1.692 -1.176 1.00 92.50 220 LEU A N 1
ATOM 1767 C CA . LEU A 1 220 ? -2.458 2.768 -2.158 1.00 92.50 220 LEU A CA 1
ATOM 1768 C C . LEU A 1 220 ? -1.047 3.354 -2.180 1.00 92.50 220 LEU A C 1
ATOM 1770 O O . LEU A 1 220 ? -0.483 3.521 -3.259 1.00 92.50 220 LEU A O 1
ATOM 1774 N N . CYS A 1 221 ? -0.456 3.643 -1.020 1.00 91.88 221 CYS A N 1
ATOM 1775 C CA . CYS A 1 221 ? 0.898 4.189 -0.929 1.00 91.88 221 CYS A CA 1
ATOM 1776 C C . CYS A 1 221 ? 1.937 3.255 -1.578 1.00 91.88 221 CYS A C 1
ATOM 1778 O O . CYS A 1 221 ? 2.707 3.682 -2.446 1.00 91.88 221 CYS A O 1
ATOM 1780 N N . LEU A 1 222 ? 1.898 1.965 -1.223 1.00 92.50 222 LEU A N 1
ATOM 1781 C CA . LEU A 1 222 ? 2.839 0.953 -1.711 1.00 92.50 222 LEU A CA 1
ATOM 1782 C C . LEU A 1 222 ? 2.743 0.752 -3.228 1.00 92.50 222 LEU A C 1
ATOM 1784 O O . LEU A 1 222 ? 3.759 0.807 -3.925 1.00 92.50 222 LEU A O 1
ATOM 1788 N N . VAL A 1 223 ? 1.531 0.564 -3.761 1.00 93.12 223 VAL A N 1
ATOM 1789 C CA . VAL A 1 223 ? 1.335 0.315 -5.200 1.00 93.12 223 VAL A CA 1
ATOM 1790 C C 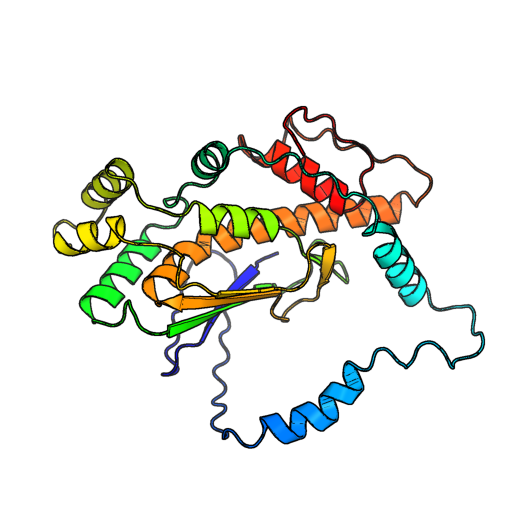. VAL A 1 223 ? 1.623 1.565 -6.033 1.00 93.12 223 VAL A C 1
ATOM 1792 O O . VAL A 1 223 ? 2.254 1.453 -7.089 1.00 93.12 223 VAL A O 1
ATOM 1795 N N . ASN A 1 224 ? 1.204 2.755 -5.576 1.00 92.19 224 ASN A N 1
ATOM 1796 C CA . ASN A 1 224 ? 1.425 4.013 -6.302 1.00 92.19 224 ASN A CA 1
ATOM 1797 C C . ASN A 1 224 ? 2.912 4.260 -6.536 1.00 92.19 224 ASN A C 1
ATOM 1799 O O . ASN A 1 224 ? 3.341 4.470 -7.673 1.00 92.19 224 ASN A O 1
ATOM 1803 N N . TYR A 1 225 ? 3.700 4.226 -5.461 1.00 92.00 225 TYR A N 1
ATOM 1804 C CA . TYR A 1 225 ? 5.120 4.531 -5.543 1.00 92.00 225 TYR A CA 1
ATOM 1805 C C . TYR A 1 225 ? 5.868 3.493 -6.386 1.00 92.00 225 TYR A C 1
ATOM 1807 O O . TYR A 1 225 ? 6.590 3.851 -7.322 1.00 92.00 225 TYR A O 1
ATOM 1815 N N . ALA A 1 226 ? 5.633 2.207 -6.117 1.00 92.88 226 ALA A N 1
ATOM 1816 C CA . ALA A 1 226 ? 6.279 1.113 -6.829 1.00 92.88 226 ALA A CA 1
ATOM 1817 C C . ALA A 1 226 ? 5.983 1.139 -8.337 1.00 92.88 226 ALA A C 1
ATOM 1819 O O . ALA A 1 226 ? 6.904 1.083 -9.157 1.00 92.88 226 ALA A O 1
ATOM 1820 N N . SER A 1 227 ? 4.710 1.292 -8.718 1.00 93.50 227 SER A N 1
ATOM 1821 C CA . SER A 1 227 ? 4.293 1.320 -10.127 1.00 93.50 227 SER A CA 1
ATOM 1822 C C . SER A 1 227 ? 4.838 2.546 -10.868 1.00 93.50 227 SER A C 1
ATOM 1824 O O . SER A 1 227 ? 5.245 2.441 -12.029 1.00 93.50 227 SER A O 1
ATOM 1826 N N . LEU A 1 228 ? 4.914 3.707 -10.205 1.00 92.75 228 LEU A N 1
ATOM 1827 C CA . LEU A 1 228 ? 5.502 4.925 -10.773 1.00 92.75 228 LEU A CA 1
ATOM 1828 C C . LEU A 1 228 ? 6.996 4.769 -11.056 1.00 92.75 228 LEU A C 1
ATOM 1830 O O . LEU A 1 228 ? 7.451 5.089 -12.158 1.00 92.75 228 LEU A O 1
ATOM 1834 N N . VAL A 1 229 ? 7.754 4.264 -10.081 1.00 92.56 229 VAL A N 1
ATOM 1835 C CA . VAL A 1 229 ? 9.199 4.057 -10.224 1.00 92.56 229 VAL A CA 1
ATOM 1836 C C . VAL A 1 229 ? 9.492 3.008 -11.295 1.00 92.56 229 VAL A C 1
ATOM 1838 O O . VAL A 1 229 ? 10.314 3.254 -12.181 1.00 92.56 229 VAL A O 1
ATOM 1841 N N . CYS A 1 230 ? 8.775 1.881 -11.265 1.00 93.75 230 CYS A N 1
ATOM 1842 C CA . CYS A 1 230 ? 8.909 0.803 -12.243 1.00 93.75 230 CYS A CA 1
ATOM 1843 C C . CYS A 1 230 ? 8.625 1.299 -13.671 1.00 93.75 230 CYS A C 1
ATOM 1845 O O . CYS A 1 230 ? 9.429 1.105 -14.585 1.00 93.75 230 CYS A O 1
ATOM 1847 N N . SER A 1 231 ? 7.528 2.041 -13.854 1.00 93.19 231 SER A N 1
ATOM 1848 C CA . SER A 1 231 ? 7.162 2.612 -15.157 1.00 93.19 231 SER A CA 1
ATOM 1849 C C . SER A 1 231 ? 8.188 3.629 -15.661 1.00 93.19 231 SER A C 1
ATOM 1851 O O . SER A 1 231 ? 8.460 3.693 -16.860 1.00 93.19 231 SER A O 1
ATOM 1853 N N . ASN A 1 232 ? 8.783 4.427 -14.769 1.00 92.81 232 ASN A N 1
ATOM 1854 C CA . ASN A 1 232 ? 9.815 5.387 -15.153 1.00 92.81 232 ASN A CA 1
ATOM 1855 C C . ASN A 1 232 ? 11.121 4.693 -15.572 1.00 92.81 232 ASN A C 1
ATOM 1857 O O . ASN A 1 232 ? 11.708 5.047 -16.594 1.00 92.81 232 ASN A O 1
ATOM 1861 N N . ALA A 1 233 ? 11.546 3.664 -14.835 1.00 91.06 233 ALA A N 1
ATOM 1862 C CA . ALA A 1 233 ? 12.707 2.855 -15.202 1.00 91.06 233 ALA A CA 1
ATOM 1863 C C . ALA A 1 233 ? 12.519 2.174 -16.565 1.00 91.06 233 ALA A C 1
ATOM 1865 O O . ALA A 1 233 ? 13.408 2.247 -17.414 1.00 91.06 233 ALA A O 1
ATOM 1866 N N . ALA A 1 234 ? 11.324 1.643 -16.839 1.00 92.69 234 ALA A N 1
ATOM 1867 C CA . ALA A 1 234 ? 11.008 1.062 -18.142 1.00 92.69 234 ALA A CA 1
ATOM 1868 C C . ALA A 1 234 ? 11.105 2.076 -19.285 1.00 92.69 234 ALA A C 1
ATOM 1870 O O . ALA A 1 234 ? 11.603 1.751 -20.363 1.00 92.69 234 ALA A O 1
ATOM 1871 N N . ARG A 1 235 ? 10.705 3.333 -19.060 1.00 91.56 235 ARG A N 1
ATOM 1872 C CA . ARG A 1 235 ? 10.887 4.405 -20.054 1.00 91.56 235 ARG A CA 1
ATOM 1873 C C . ARG A 1 235 ? 12.363 4.672 -20.335 1.00 91.56 235 ARG A C 1
ATOM 1875 O O . ARG A 1 235 ? 12.730 4.823 -21.499 1.00 91.56 235 ARG A O 1
ATOM 1882 N N . PHE A 1 236 ? 13.209 4.694 -19.304 1.00 90.44 236 PHE A N 1
ATOM 1883 C CA . PHE A 1 236 ? 14.655 4.837 -19.492 1.00 90.44 236 PHE A CA 1
ATOM 1884 C C . PHE A 1 236 ? 15.265 3.635 -20.209 1.00 90.44 236 PHE A C 1
ATOM 1886 O O . PHE A 1 236 ? 16.071 3.834 -21.114 1.00 90.44 236 PHE A O 1
ATOM 1893 N N . ARG A 1 237 ? 14.835 2.409 -19.889 1.00 91.50 237 ARG A N 1
ATOM 1894 C CA . ARG A 1 237 ? 15.239 1.196 -20.616 1.00 91.50 237 ARG A CA 1
ATOM 1895 C C . ARG A 1 237 ? 14.864 1.269 -22.093 1.00 91.50 237 ARG A C 1
ATOM 1897 O O . ARG A 1 237 ? 15.704 0.996 -22.946 1.00 91.50 237 ARG A O 1
ATOM 1904 N N . VAL A 1 238 ? 13.644 1.696 -22.412 1.00 91.12 238 VAL A N 1
ATOM 1905 C CA . VAL A 1 238 ? 13.204 1.873 -23.805 1.00 91.12 238 VAL A CA 1
ATOM 1906 C C . VAL A 1 238 ? 14.035 2.942 -24.522 1.00 91.12 238 VAL A C 1
ATOM 1908 O O . VAL A 1 238 ? 14.429 2.730 -25.666 1.00 91.12 238 VAL A O 1
ATOM 1911 N N . ALA A 1 239 ? 14.342 4.061 -23.862 1.00 90.12 239 ALA A N 1
ATOM 1912 C CA . ALA A 1 239 ? 15.139 5.138 -24.450 1.00 90.12 239 ALA A CA 1
ATOM 1913 C C . ALA A 1 239 ? 16.622 4.766 -24.638 1.00 90.12 239 ALA A C 1
ATOM 1915 O O . ALA A 1 239 ? 17.231 5.150 -25.634 1.00 90.12 239 ALA A O 1
ATOM 1916 N N . ALA A 1 240 ? 17.208 4.027 -23.693 1.00 89.44 240 ALA A N 1
ATOM 1917 C CA . ALA A 1 240 ? 18.612 3.621 -23.729 1.00 89.44 240 ALA A CA 1
ATOM 1918 C C . ALA A 1 240 ? 18.871 2.415 -24.649 1.00 89.44 240 ALA A C 1
ATOM 1920 O O . ALA A 1 240 ? 19.989 2.248 -25.142 1.00 89.44 240 ALA A O 1
ATOM 1921 N N . GLY A 1 241 ? 17.851 1.584 -24.883 1.00 89.56 241 GLY A N 1
ATOM 1922 C CA . GLY A 1 241 ? 17.966 0.326 -25.613 1.00 89.56 241 GLY A CA 1
ATOM 1923 C C . GLY A 1 241 ? 18.462 -0.841 -24.742 1.00 89.56 241 GLY A C 1
ATOM 1924 O O . GLY A 1 241 ? 18.792 -0.662 -23.565 1.00 89.56 241 GLY A O 1
ATOM 1925 N N . PRO A 1 242 ? 18.503 -2.065 -25.298 1.00 88.44 242 PRO A N 1
ATOM 1926 C CA . PRO A 1 242 ? 18.864 -3.272 -24.550 1.00 88.44 242 PRO A CA 1
ATOM 1927 C C . PRO A 1 242 ? 20.364 -3.369 -24.227 1.00 88.44 242 PRO A C 1
ATOM 1929 O O . PRO A 1 242 ? 20.728 -3.977 -23.229 1.00 88.44 242 PRO A O 1
ATOM 1932 N N . ASP A 1 243 ? 21.232 -2.747 -25.028 1.00 88.38 243 ASP A N 1
ATOM 1933 C CA . ASP A 1 243 ? 22.686 -2.971 -24.949 1.00 88.38 243 ASP A CA 1
ATOM 1934 C C . ASP A 1 243 ? 23.399 -2.070 -23.927 1.00 88.38 243 ASP A C 1
ATOM 1936 O O . ASP A 1 243 ? 24.577 -2.260 -23.614 1.00 88.38 243 ASP A O 1
ATOM 1940 N N . ARG A 1 244 ? 22.715 -1.036 -23.427 1.00 88.12 244 ARG A N 1
ATOM 1941 C CA . ARG A 1 244 ? 23.284 -0.077 -22.474 1.00 88.12 244 ARG A CA 1
ATOM 1942 C C . ARG A 1 244 ? 23.017 -0.527 -21.048 1.00 88.12 244 ARG A C 1
ATOM 1944 O O . ARG A 1 244 ? 21.895 -0.893 -20.719 1.00 88.12 244 ARG A O 1
ATOM 1951 N N . LYS A 1 245 ? 24.031 -0.428 -20.189 1.00 87.88 245 LYS A N 1
ATOM 1952 C CA . LYS A 1 245 ? 23.858 -0.677 -18.758 1.00 87.88 245 LYS A CA 1
ATOM 1953 C C . LYS A 1 245 ? 23.188 0.514 -18.081 1.00 87.88 245 LYS A C 1
ATOM 1955 O O . LYS A 1 245 ? 23.684 1.635 -18.193 1.00 87.88 245 LYS A O 1
ATOM 1960 N N . LEU A 1 246 ? 22.097 0.263 -17.368 1.00 84.31 246 LEU A N 1
ATOM 1961 C CA . LEU A 1 246 ? 21.384 1.250 -16.563 1.00 84.31 246 LEU A CA 1
ATOM 1962 C C . LEU A 1 246 ? 21.656 1.015 -15.080 1.00 84.31 246 LEU A C 1
ATOM 1964 O O . LEU A 1 246 ? 21.508 -0.099 -14.581 1.00 84.31 246 LEU A O 1
ATOM 1968 N N . LEU A 1 247 ? 22.051 2.077 -14.377 1.00 87.38 247 LEU A N 1
ATOM 1969 C CA . LEU A 1 247 ? 22.375 2.032 -12.955 1.00 87.38 247 LEU A CA 1
ATOM 1970 C C . LEU A 1 247 ? 21.469 2.975 -12.162 1.00 87.38 247 LEU A C 1
ATOM 1972 O O . LEU A 1 247 ? 21.320 4.146 -12.512 1.00 87.38 247 LEU A O 1
ATOM 1976 N N . GLU A 1 248 ? 20.908 2.472 -11.066 1.00 86.62 248 GLU A N 1
ATOM 1977 C CA . GLU A 1 248 ? 20.181 3.254 -10.065 1.00 86.62 248 GLU A CA 1
ATOM 1978 C C . GLU A 1 248 ? 21.163 3.785 -8.997 1.00 86.62 248 GLU A C 1
ATOM 1980 O O . GLU A 1 248 ? 21.940 3.040 -8.394 1.00 86.62 248 GLU A O 1
ATOM 1985 N N . MET A 1 249 ? 21.180 5.110 -8.820 1.00 86.75 249 MET A N 1
ATOM 1986 C CA . MET A 1 249 ? 22.100 5.849 -7.933 1.00 86.75 249 MET A CA 1
ATOM 1987 C C . MET A 1 249 ? 21.373 6.974 -7.168 1.00 86.75 249 MET A C 1
ATOM 1989 O O . MET A 1 249 ? 21.950 8.015 -6.830 1.00 86.75 249 MET A O 1
ATOM 1993 N N . GLY A 1 250 ? 20.068 6.806 -6.964 1.00 84.50 250 GLY A N 1
ATOM 1994 C CA . GLY A 1 25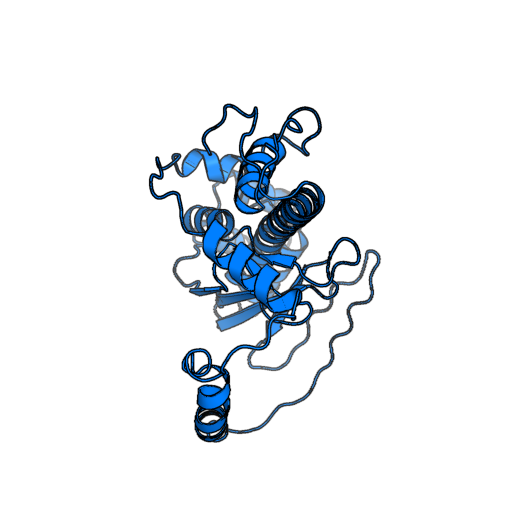0 ? 19.131 7.801 -6.455 1.00 84.50 250 GLY A CA 1
ATOM 1995 C C . GLY A 1 250 ? 18.962 7.803 -4.939 1.00 84.50 250 GLY A C 1
ATOM 1996 O O . GLY A 1 250 ? 18.332 8.728 -4.431 1.00 84.50 250 GLY A O 1
ATOM 1997 N N . LEU A 1 251 ? 19.567 6.859 -4.204 1.00 84.81 251 LEU A N 1
ATOM 1998 C CA . LEU A 1 251 ? 19.411 6.689 -2.749 1.00 84.81 251 LEU A CA 1
ATOM 1999 C C . LEU A 1 251 ? 19.481 8.007 -1.952 1.00 84.81 251 LEU A C 1
ATOM 2001 O O . LEU A 1 251 ? 18.602 8.299 -1.150 1.00 84.81 251 LEU A O 1
ATOM 2005 N N . ARG A 1 252 ? 20.475 8.862 -2.225 1.00 86.25 252 ARG A N 1
ATOM 2006 C CA . ARG A 1 252 ? 20.685 10.155 -1.529 1.00 86.25 252 ARG A CA 1
ATOM 2007 C C . ARG A 1 252 ? 19.591 11.211 -1.753 1.00 86.25 252 ARG A C 1
ATOM 2009 O O . ARG A 1 252 ? 19.628 12.267 -1.125 1.00 86.25 252 ARG A O 1
ATOM 2016 N N . ARG A 1 253 ? 18.685 10.982 -2.705 1.00 88.06 253 ARG A N 1
ATOM 2017 C CA . ARG A 1 253 ? 17.527 11.838 -3.019 1.00 88.06 253 ARG A CA 1
ATOM 2018 C C . ARG A 1 253 ? 16.204 11.080 -2.918 1.00 88.06 253 ARG A C 1
ATOM 2020 O O . ARG A 1 253 ? 15.163 11.661 -3.216 1.00 88.06 253 ARG A O 1
ATOM 2027 N N . ALA A 1 254 ? 16.244 9.806 -2.539 1.00 87.44 254 ALA A N 1
ATOM 2028 C CA . ALA A 1 254 ? 15.047 9.012 -2.375 1.00 87.44 254 ALA A CA 1
ATOM 2029 C C . ALA A 1 254 ? 14.230 9.526 -1.182 1.00 87.44 254 ALA A C 1
ATOM 2031 O O . ALA A 1 254 ? 14.766 10.113 -0.239 1.00 87.44 254 ALA A O 1
ATOM 2032 N N . GLN A 1 255 ? 12.914 9.360 -1.263 1.00 86.31 255 GLN A N 1
ATOM 2033 C CA . GLN A 1 255 ? 11.995 9.929 -0.287 1.00 86.31 255 GLN A CA 1
ATOM 2034 C C . GLN A 1 255 ? 11.904 9.035 0.947 1.00 86.31 255 GLN A C 1
ATOM 2036 O O . GLN A 1 255 ? 11.408 7.913 0.881 1.00 86.31 255 GLN A O 1
ATOM 2041 N N . GLY A 1 256 ? 12.364 9.560 2.081 1.00 82.81 256 GLY A N 1
ATOM 2042 C CA . GLY A 1 256 ? 12.319 8.854 3.355 1.00 82.81 256 GLY A CA 1
ATOM 2043 C C . GLY A 1 256 ? 13.307 7.682 3.453 1.00 82.81 256 GLY A C 1
ATOM 2044 O O . GLY A 1 256 ? 14.072 7.411 2.525 1.00 82.81 256 GLY A O 1
ATOM 2045 N N . PRO A 1 257 ? 13.309 6.990 4.601 1.00 75.75 257 PRO A N 1
ATOM 2046 C CA . PRO A 1 257 ? 14.257 5.913 4.882 1.00 75.75 257 PRO A CA 1
ATOM 2047 C C . PRO A 1 257 ? 14.048 4.670 4.002 1.00 75.75 257 PRO A C 1
ATOM 2049 O O . PRO A 1 257 ? 15.022 4.011 3.646 1.00 75.75 257 PRO A O 1
ATOM 2052 N N . ASP A 1 258 ? 12.806 4.360 3.618 1.00 81.94 258 ASP A N 1
ATOM 2053 C CA . ASP A 1 258 ? 12.499 3.184 2.792 1.00 81.94 258 ASP A CA 1
ATOM 2054 C C . ASP A 1 258 ? 12.531 3.472 1.280 1.00 81.94 258 ASP A C 1
ATOM 2056 O O . ASP A 1 258 ? 12.806 2.575 0.481 1.00 81.94 258 ASP A O 1
ATOM 2060 N N . GLY A 1 259 ? 12.349 4.732 0.864 1.00 82.88 259 GLY A N 1
ATOM 2061 C CA . GLY A 1 259 ? 12.243 5.088 -0.554 1.00 82.88 259 GLY A CA 1
ATOM 2062 C C . GLY A 1 259 ? 13.459 4.680 -1.382 1.00 82.88 259 GLY A C 1
ATOM 2063 O O . GLY A 1 259 ? 13.319 4.357 -2.555 1.00 82.88 259 GLY A O 1
ATOM 2064 N N . GLY A 1 260 ? 14.653 4.637 -0.788 1.00 85.62 260 GLY A N 1
ATOM 2065 C CA . GLY A 1 260 ? 15.858 4.179 -1.477 1.00 85.62 260 GLY A CA 1
ATOM 2066 C C . GLY A 1 260 ? 15.848 2.689 -1.813 1.00 85.62 260 GLY A C 1
ATOM 2067 O O . GLY A 1 260 ? 16.181 2.303 -2.935 1.00 85.62 260 GLY A O 1
ATOM 2068 N N . LEU A 1 261 ? 15.432 1.856 -0.857 1.00 86.94 261 LEU A N 1
ATOM 2069 C CA . LEU A 1 261 ? 15.349 0.402 -1.023 1.00 86.94 261 LEU A CA 1
ATOM 2070 C C . LEU A 1 261 ? 14.258 0.047 -2.027 1.00 86.94 261 LEU A C 1
ATOM 2072 O O . LEU A 1 261 ? 14.493 -0.682 -2.992 1.00 86.94 261 LEU A O 1
ATOM 2076 N N . THR A 1 262 ? 13.094 0.652 -1.833 1.00 87.31 262 THR A N 1
ATOM 2077 C CA . THR A 1 262 ? 11.910 0.461 -2.662 1.00 87.31 262 THR A CA 1
ATOM 2078 C C . THR A 1 262 ? 12.162 0.953 -4.090 1.00 87.31 262 THR A C 1
ATOM 2080 O O . THR A 1 262 ? 11.892 0.227 -5.049 1.00 87.31 262 THR A O 1
ATOM 2083 N N . ALA A 1 263 ? 12.810 2.111 -4.276 1.00 88.94 263 ALA A N 1
ATOM 2084 C CA . ALA A 1 263 ? 13.201 2.571 -5.608 1.00 88.94 263 ALA A CA 1
ATOM 2085 C C . ALA A 1 263 ? 14.204 1.632 -6.289 1.00 88.94 263 ALA A C 1
ATOM 2087 O O . ALA A 1 263 ? 14.028 1.281 -7.456 1.00 88.94 263 ALA A O 1
ATOM 2088 N N . SER A 1 264 ? 15.240 1.194 -5.571 1.00 89.38 264 SER A N 1
ATOM 2089 C CA . SER A 1 264 ? 16.273 0.305 -6.123 1.00 89.38 264 SER A CA 1
ATOM 2090 C C . SER A 1 264 ? 15.668 -1.000 -6.641 1.00 89.38 264 SER A C 1
ATOM 2092 O O . SER A 1 264 ? 15.956 -1.430 -7.756 1.00 89.38 264 SER A O 1
ATOM 2094 N N . ARG A 1 265 ? 14.747 -1.585 -5.871 1.00 90.75 265 ARG A N 1
ATOM 2095 C CA . ARG A 1 265 ? 14.034 -2.803 -6.257 1.00 90.75 265 ARG A CA 1
ATOM 2096 C C . ARG A 1 265 ? 13.140 -2.602 -7.480 1.00 90.75 265 ARG A C 1
ATOM 2098 O O . ARG A 1 265 ? 13.188 -3.388 -8.424 1.00 90.75 265 ARG A O 1
ATOM 2105 N N . TYR A 1 266 ? 12.309 -1.562 -7.475 1.00 92.19 266 TYR A N 1
ATOM 2106 C CA . TYR A 1 266 ? 11.319 -1.374 -8.537 1.00 92.19 266 TYR A CA 1
ATOM 2107 C C . TYR A 1 266 ? 11.916 -0.819 -9.830 1.00 92.19 266 TYR A C 1
ATOM 2109 O O . TYR A 1 266 ? 11.411 -1.118 -10.910 1.00 92.19 266 TYR A O 1
ATOM 2117 N N . THR A 1 267 ? 13.035 -0.094 -9.760 1.00 91.50 267 THR A N 1
ATOM 2118 C CA . THR A 1 267 ? 13.809 0.246 -10.964 1.00 91.50 267 THR A CA 1
ATOM 2119 C C . THR A 1 267 ? 14.463 -0.981 -11.593 1.00 91.50 267 THR A C 1
ATOM 2121 O O . THR A 1 267 ? 14.517 -1.054 -12.819 1.00 91.50 267 THR A O 1
ATOM 2124 N N . TYR A 1 268 ? 14.907 -1.958 -10.793 1.00 90.75 268 TYR A N 1
ATOM 2125 C CA . TYR A 1 268 ? 15.428 -3.228 -11.305 1.00 90.75 268 TYR A CA 1
ATOM 2126 C C . TYR A 1 268 ? 14.353 -3.999 -12.083 1.00 90.75 268 TYR A C 1
ATOM 2128 O O . TYR A 1 268 ? 14.573 -4.365 -13.234 1.00 90.75 268 TYR A O 1
ATOM 2136 N N . ILE A 1 269 ? 13.143 -4.130 -11.521 1.00 90.69 269 ILE A N 1
ATOM 2137 C CA . ILE A 1 269 ? 11.993 -4.740 -12.220 1.00 90.69 269 ILE A CA 1
ATOM 2138 C C . ILE A 1 269 ? 11.646 -3.967 -13.504 1.00 90.69 269 ILE A C 1
ATOM 2140 O O . ILE A 1 269 ? 11.348 -4.570 -14.533 1.00 90.69 269 ILE A O 1
ATOM 2144 N N . GLY A 1 270 ? 11.727 -2.634 -13.470 1.00 87.88 270 GLY A N 1
ATOM 2145 C CA . GLY A 1 270 ? 11.520 -1.785 -14.644 1.00 87.88 270 GLY A CA 1
ATOM 2146 C C . GLY A 1 270 ? 12.637 -1.860 -15.695 1.00 87.88 270 GLY A C 1
ATOM 2147 O O . GLY A 1 270 ? 12.472 -1.319 -16.786 1.00 87.88 270 GLY A O 1
ATOM 2148 N N . GLY A 1 271 ? 13.754 -2.535 -15.409 1.00 88.94 271 GLY A N 1
ATOM 2149 C CA . GLY A 1 271 ? 14.807 -2.827 -16.379 1.00 88.94 271 GLY A CA 1
ATOM 2150 C C . GLY A 1 271 ? 16.156 -2.157 -16.123 1.00 88.94 271 GLY A C 1
ATOM 2151 O O . GLY A 1 271 ? 16.969 -2.128 -17.046 1.00 88.94 271 GLY A O 1
ATOM 2152 N N . ASN A 1 272 ? 16.427 -1.618 -14.931 1.00 86.81 272 ASN A N 1
ATOM 2153 C CA . ASN A 1 272 ? 17.794 -1.253 -14.543 1.00 86.81 272 ASN A CA 1
ATOM 2154 C C . ASN A 1 272 ? 18.628 -2.508 -14.241 1.00 86.81 272 ASN A C 1
ATOM 2156 O O . ASN A 1 272 ? 18.110 -3.484 -13.713 1.00 86.81 272 ASN A O 1
ATOM 2160 N N . ASP A 1 273 ? 19.928 -2.478 -14.537 1.00 87.25 273 ASP A N 1
ATOM 2161 C CA . ASP A 1 273 ? 20.811 -3.642 -14.370 1.00 87.25 273 ASP A CA 1
ATOM 2162 C C . ASP A 1 273 ? 21.443 -3.712 -12.977 1.00 87.25 273 ASP A C 1
ATOM 2164 O O . ASP A 1 273 ? 21.727 -4.794 -12.466 1.00 87.25 273 ASP A O 1
ATOM 2168 N N . CYS A 1 274 ? 21.723 -2.556 -12.371 1.00 84.88 274 CYS A N 1
ATOM 2169 C CA . CYS A 1 274 ? 22.397 -2.460 -11.078 1.00 84.88 274 CYS A CA 1
ATOM 2170 C C . CYS A 1 274 ? 21.821 -1.313 -10.241 1.00 84.88 274 CYS A C 1
ATOM 2172 O O . CYS A 1 274 ? 21.339 -0.318 -10.783 1.00 84.88 274 CYS A O 1
ATOM 2174 N N . CYS A 1 275 ? 21.955 -1.415 -8.922 1.00 84.12 275 CYS A N 1
ATOM 2175 C CA . CYS A 1 275 ? 21.713 -0.323 -7.982 1.00 84.12 275 CYS A CA 1
ATOM 2176 C C . CYS A 1 275 ? 22.924 -0.151 -7.052 1.00 84.12 275 CYS A C 1
ATOM 2178 O O . CYS A 1 275 ? 23.745 -1.058 -6.915 1.00 84.12 275 CYS A O 1
ATOM 2180 N N . SER A 1 276 ? 23.062 1.028 -6.444 1.00 82.81 276 SER A N 1
ATOM 2181 C CA . SER A 1 276 ? 24.102 1.298 -5.430 1.00 82.81 276 SER A CA 1
ATOM 2182 C C . SER A 1 276 ? 23.663 1.029 -3.998 1.00 82.81 276 SER A C 1
ATOM 2184 O O . SER A 1 276 ? 24.495 1.038 -3.090 1.00 82.81 276 SER A O 1
ATOM 2186 N N . THR A 1 277 ? 22.371 0.815 -3.779 1.00 80.69 277 THR A N 1
ATOM 2187 C CA . THR A 1 277 ? 21.819 0.599 -2.447 1.00 80.69 277 THR A CA 1
ATOM 2188 C C . THR A 1 277 ? 22.241 -0.770 -1.923 1.00 80.69 277 THR A C 1
ATOM 2190 O O . THR A 1 277 ? 21.975 -1.795 -2.541 1.00 80.69 277 THR A O 1
ATOM 2193 N N . THR A 1 278 ? 22.904 -0.790 -0.766 1.00 77.12 278 THR A N 1
ATOM 2194 C CA . THR A 1 278 ? 23.438 -2.015 -0.145 1.00 77.12 278 THR A CA 1
ATOM 2195 C C . THR A 1 278 ? 22.404 -2.809 0.647 1.00 77.12 278 THR A C 1
ATOM 2197 O O . THR A 1 278 ? 22.663 -3.956 1.006 1.00 77.12 278 THR A O 1
ATOM 2200 N N . GLY A 1 279 ? 21.244 -2.222 0.954 1.00 64.19 279 GLY A N 1
ATOM 2201 C CA . GLY A 1 279 ? 20.179 -2.946 1.639 1.00 64.19 279 GLY A CA 1
ATOM 2202 C C . GLY A 1 279 ? 19.548 -3.983 0.713 1.00 64.19 279 GLY A C 1
ATOM 2203 O O . GLY A 1 279 ? 19.277 -3.699 -0.450 1.00 64.19 279 GLY A O 1
ATOM 2204 N N . HIS A 1 280 ? 19.366 -5.193 1.242 1.00 49.97 280 HIS A N 1
ATOM 2205 C CA . HIS A 1 280 ? 18.977 -6.386 0.492 1.00 49.97 280 HIS A CA 1
ATOM 2206 C C . HIS A 1 280 ? 17.776 -6.144 -0.439 1.00 49.97 280 HIS A C 1
ATOM 2208 O O . HIS A 1 280 ? 16.684 -5.809 0.029 1.00 49.97 280 HIS A O 1
ATOM 2214 N N . THR A 1 281 ? 18.011 -6.336 -1.740 1.00 40.25 281 THR A N 1
ATOM 2215 C CA . THR A 1 281 ? 16.989 -6.485 -2.787 1.00 40.25 281 THR A CA 1
ATOM 2216 C C . THR A 1 281 ? 16.789 -7.957 -3.106 1.00 40.25 281 THR A C 1
ATOM 2218 O O . THR A 1 281 ? 17.777 -8.721 -2.990 1.00 40.25 281 THR A O 1
#

Sequence (281 aa):
MDIYLYITDTYGYMCVCTHTFYSISAKAERFSLGRRAHAHAHASLDRLWDVRLCERSRTRQGDSKCRMLQLLKNMAATSTNTCQPTERSFRDRVPPLLTDLYQFTMAYAYWRAGRDQETAVFELFFRENPFGGAFTLFAGLNDCLRFLRSFRFGEDDVEFLRSVMPPTTDPAFFQVLLQLDCSKVTVRSVPEGSVVFARVPLMEVEGPLAVVQLVETSLLCLVNYASLVCSNAARFRVAAGPDRKLLEMGLRRAQGPDGGLTASRYTYIGGNDCCSTTGHT

Radius of gyration: 21.52 Å; chains: 1; bounding box: 54×39×67 Å

Organism: NCBI:txid433684